Protein 3ZG6 (pdb70)

GO terms:
  GO:0000785 chromatin (C, IDA)
  GO:0003682 chromatin binding (F, IDA)
  GO:0017136 histone deacetylase activity, NAD-dependent (F, IDA)
  GO:1990166 protein localization to site of double-strand break (P, IDA)
  GO:2000738 positive regulation of stem cell differentiation (P, IDA)
  GO:1902459 positive regulation of stem cell population maintenance (P, IDA)
  GO:1903076 regulation of protein localization to plasma membrane (P, IDA)
  GO:0050708 regulation of protein secretion (P, IDA)
  GO:0006338 chromatin remodeling (P, IDA)
  GO:0120186 negative regulation of protein localization to chromatin (P, IDA)
  GO:0140774 NAD-dependent protein depalmitoylase activity (F, IDA)
  GO:0000122 negative regulation of transcription by RNA polymerase II (P, IDA)
  GO:0032436 positive regulation of proteasomal ubiquitin-dependent protein catabolic process (P, IMP)
  GO:0006476 protein deacetylation (P, IMP)
  GO:0097372 histone H3K18 deacetylase activity, NAD-dependent (F, IDA)
  GO:0035861 site of double-strand break (C, IDA)
  GO:0090734 site of DNA damage (C, IDA)
  GO:0005634 nucleus (C, IDA)
  GO:0005654 nucleoplasm (C, IDA)
  GO:0005721 pericentric heterochromatin (C, IDA)

Radius of gyration: 19.22 Å; Cα contacts (8 Å, |Δi|>4): 660; chains: 2; bounding box: 40×59×46 Å

Secondary structure (P-SEA, 3-state):
ccccccccccccccccccbbbbccaaaaaaaaaaaaaaaaaccbbbbbbccccccccccccccccccaaaaaaacbbbbbccccccccccaaaaaaaaaaaaccccbbbbcccccccccccccccccccccccccbbbbcccbbbbbbcccccccccccccccccccccccccccccbbbbccccccccccaaaaaaaaaaaaaccbbbbccccccccccccccccccccbbbbbbbccccccccccccccccccaaaaaaaaaaaacccccccccbbbbcccccccccccccc/ccccccccccc

Sequence (305 aa):
MNYAAGLSPYADKGKCGLPEIFDPPEELERKVWELARLVWQSSSVVFHTGAGISTASGIPDFRGPHGVWTMEERGLAPKFDTTFESARPTQTHMALVQLERVGLLRFLVSQNVDGLHVRSGFPRDKLAELHGNMFVEECAKCKTQYVRDTVVGTMGLKATGRLCTVAKARGLRACRGELRDTILDWEDSLPDRDLALADEASRNADLSITLGTSLQIRPSGNLPLATKRRGGRLVIVNLQPTKHDRHADLRIHGYVDEVMTRLMKHLGLEIPAWDGPRVLERALPPLPRPPTPKKQTARSTGGWW

InterPro domains:
  IPR003000 Sirtuin family [PF02146] (86-221)
  IPR026590 Sirtuin family, catalytic core domain [PS50305] (27-272)
  IPR029035 DHS-like NAD/FAD-binding domain superfamily [SSF52467] (3-277)
  IPR050134 NAD-dependent sirtuin protein deacylases [PTHR11085] (27-276)

Foldseek 3Di:
DVCVLVFDPPDDLPAAQFAFAADDPVVLVVQLLVVLVQLVPWQEEEEEEEPLQQVVQQAAAARYNQHQVNQVVVPHGGDGPDDLLVGAHALLLLLVQQCVQANSHQAYEYCDQSCHNQQQAPAPVRYQNFQFHQQKKAFPQPGDIDGHSDGLPHAQFDFSPDFAAPADPVRPDGPRGGITGRGHGPPDHTDDVSVVSLLVSLLPTLEYEYYHALLPDPDSSVSVCNNVVVPHAYEYEERGHHPPVVRHPYYHRDRPSVSSVVSCVLQVHDRDDGPTGDGHHHDDPHDHGDPDSD/DDDDDDDDDPD

Organism: Homo sapiens (NCBI:txid9606)

Structure (mmCIF, N/CA/C/O backbone):
data_3ZG6
#
_entry.id   3ZG6
#
_cell.length_a   104.891
_cell.length_b   104.891
_cell.length_c   231.492
_cell.angle_alpha   90.00
_cell.angle_beta   90.00
_cell.angle_gamma   120.00
#
_symmetry.space_group_name_H-M   'H 3 2'
#
loop_
_entity.id
_entity.type
_entity.pdbx_description
1 polymer 'NAD-DEPENDENT PROTEIN DEACETYLASE SIRTUIN-6'
2 polymer PEPTIDE
3 non-polymer 'ZINC ION'
4 non-polymer ADENOSINE-5-DIPHOSPHORIBOSE
5 non-polymer GLYCEROL
6 water water
#
loop_
_atom_site.group_PDB
_atom_site.id
_atom_site.type_symbol
_atom_site.label_atom_id
_atom_site.label_alt_id
_atom_site.label_comp_id
_atom_site.label_asym_id
_atom_site.label_entity_id
_atom_site.label_seq_id
_atom_site.pdbx_PDB_ins_code
_atom_site.Cartn_x
_atom_site.Cartn_y
_atom_site.Cartn_z
_atom_site.occupancy
_atom_site.B_iso_or_equiv
_atom_site.auth_seq_id
_atom_site.auth_comp_id
_atom_site.auth_asym_id
_atom_site.auth_atom_id
_atom_site.pdbx_PDB_model_num
ATOM 1 N N . MET A 1 3 ? 39.894 -41.422 31.254 1.00 82.25 1 MET A N 1
ATOM 2 C CA . MET A 1 3 ? 38.635 -42.058 31.781 1.00 82.81 1 MET A CA 1
ATOM 3 C C . MET A 1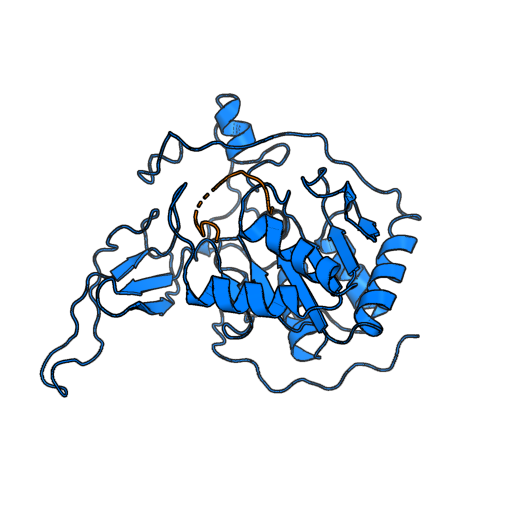 3 ? 37.687 -42.463 30.661 1.00 80.81 1 MET A C 1
ATOM 4 O O . MET A 1 3 ? 36.911 -43.400 30.818 1.00 81.08 1 MET A O 1
ATOM 9 N N . ASN A 1 4 ? 37.755 -41.754 29.542 1.00 78.51 2 ASN A N 1
ATOM 10 C CA . ASN A 1 4 ? 37.004 -42.129 28.347 1.00 75.85 2 ASN A CA 1
ATOM 11 C C . ASN A 1 4 ? 37.487 -43.398 27.594 1.00 74.01 2 ASN A C 1
ATOM 12 O O . ASN A 1 4 ? 36.988 -43.669 26.492 1.00 73.35 2 ASN A O 1
ATOM 17 N N . TYR A 1 5 ? 38.424 -44.172 28.192 1.00 71.18 3 TYR A N 1
ATOM 18 C CA . TYR A 1 5 ? 39.090 -45.299 27.494 1.00 67.98 3 TYR A CA 1
ATOM 19 C C . TYR A 1 5 ? 39.279 -46.615 28.308 1.00 65.30 3 TYR A C 1
ATOM 20 O O . TYR A 1 5 ? 40.429 -46.922 28.678 1.00 64.93 3 TYR A O 1
ATOM 29 N N . ALA A 1 6 ? 38.232 -47.403 28.646 1.00 61.16 4 ALA A N 1
ATOM 30 C CA . ALA A 1 6 ? 36.768 -47.108 28.777 1.00 56.86 4 ALA A CA 1
ATOM 31 C C . ALA A 1 6 ? 35.821 -47.251 27.565 1.00 54.00 4 ALA A C 1
ATOM 32 O O . ALA A 1 6 ? 35.188 -48.298 27.408 1.00 53.49 4 ALA A O 1
ATOM 34 N N . ALA A 1 7 ? 35.687 -46.201 26.752 1.00 49.41 5 ALA A N 1
ATOM 35 C CA . ALA A 1 7 ? 35.066 -46.346 25.444 1.00 45.37 5 ALA A CA 1
ATOM 36 C C . ALA A 1 7 ? 36.084 -46.939 24.451 1.00 42.68 5 ALA A C 1
ATOM 37 O O . ALA A 1 7 ? 35.790 -47.107 23.253 1.00 43.13 5 ALA A O 1
ATOM 39 N N . GLY A 1 8 ? 37.260 -47.312 24.963 1.00 39.20 6 GLY A N 1
ATOM 40 C CA . GLY A 1 8 ? 38.352 -47.814 24.121 1.00 35.33 6 GLY A CA 1
ATOM 41 C C . GLY A 1 8 ? 38.766 -46.794 23.046 1.00 32.84 6 GLY A C 1
ATOM 42 O O . GLY A 1 8 ? 38.931 -47.174 21.862 1.00 32.66 6 GLY A O 1
ATOM 43 N N . LEU A 1 9 ? 38.871 -45.525 23.453 1.00 28.60 7 LEU A N 1
ATOM 44 C CA . LEU A 1 9 ? 39.310 -44.432 22.581 1.00 28.35 7 LEU A CA 1
ATOM 45 C C . LEU A 1 9 ? 40.834 -44.144 22.682 1.00 27.63 7 LEU A C 1
ATOM 46 O O . LEU A 1 9 ? 41.521 -44.579 23.626 1.00 24.69 7 LEU A O 1
ATOM 51 N N . SER A 1 10 ? 41.342 -43.404 21.702 1.00 26.33 8 SER A N 1
ATOM 52 C CA . SER A 1 10 ? 42.767 -43.203 21.650 1.00 26.46 8 SER A CA 1
ATOM 53 C C . SER A 1 10 ? 43.191 -42.379 22.879 1.00 22.63 8 SER A C 1
ATOM 54 O O . SER A 1 10 ? 42.661 -41.329 23.092 1.00 22.69 8 SER A O 1
ATOM 57 N N . PRO A 1 11 ? 44.173 -42.834 23.611 1.00 21.47 9 PRO A N 1
ATOM 58 C CA . PRO A 1 11 ? 44.804 -42.035 24.657 1.00 22.82 9 PRO A CA 1
ATOM 59 C C . PRO A 1 11 ? 45.892 -41.022 24.167 1.00 24.45 9 PRO A C 1
ATOM 60 O O . PRO A 1 11 ? 46.688 -40.489 24.973 1.00 25.70 9 PRO A O 1
ATOM 64 N N . TYR A 1 12 ? 45.997 -40.834 22.860 1.00 24.40 10 TYR A N 1
ATOM 65 C CA . TYR A 1 12 ? 47.152 -40.096 22.317 1.00 25.35 10 TYR A CA 1
ATOM 66 C C . TYR A 1 12 ? 46.707 -38.716 21.764 1.00 26.61 10 TYR A C 1
ATOM 67 O O . TYR A 1 12 ? 47.466 -38.101 21.038 1.00 26.69 10 TYR A O 1
ATOM 76 N N . ALA A 1 13 ? 45.457 -38.313 22.007 1.00 26.71 11 ALA A N 1
ATOM 77 C CA . ALA A 1 13 ? 44.956 -37.083 21.483 1.00 28.96 11 ALA A CA 1
ATOM 78 C C . ALA A 1 13 ? 45.632 -35.858 22.086 1.00 30.41 11 ALA A C 1
ATOM 79 O O . ALA A 1 13 ? 46.051 -35.869 23.230 1.00 29.06 11 ALA A O 1
ATOM 81 N N . ASP A 1 14 ? 45.649 -34.769 21.316 1.00 32.62 12 ASP A N 1
ATOM 82 C CA . ASP A 1 14 ? 46.007 -33.478 21.855 1.00 34.24 12 ASP A CA 1
ATOM 83 C C . ASP A 1 14 ? 44.694 -32.756 22.228 1.00 33.80 12 ASP A C 1
ATOM 84 O O . ASP A 1 14 ? 43.865 -32.488 21.404 1.00 34.11 12 ASP A O 1
ATOM 89 N N . LYS A 1 15 ? 44.534 -32.500 23.513 1.00 33.41 13 LYS A N 1
ATOM 90 C CA . LYS A 1 15 ? 43.291 -32.024 24.102 1.00 32.65 13 LYS A CA 1
ATOM 91 C C . LYS A 1 15 ? 43.167 -30.521 23.963 1.00 31.20 13 LYS A C 1
ATOM 92 O O . LYS A 1 15 ? 42.082 -29.984 24.220 1.00 33.18 13 LYS A O 1
ATOM 98 N N . GLY A 1 16 ? 44.235 -29.845 23.561 1.00 28.32 14 GLY A N 1
ATOM 99 C CA . GLY A 1 16 ? 44.145 -28.406 23.257 1.00 29.70 14 GLY A CA 1
ATOM 100 C C . GLY A 1 16 ? 44.211 -27.585 24.581 1.00 31.04 14 GLY A C 1
ATOM 101 O O . GLY A 1 16 ? 44.687 -28.112 25.589 1.00 29.14 14 GLY A O 1
ATOM 102 N N . LYS A 1 17 ? 43.785 -26.299 24.552 1.00 28.45 15 LYS A N 1
ATOM 103 C CA . LYS A 1 17 ? 43.790 -25.456 25.689 1.00 30.08 15 LYS A CA 1
ATOM 104 C C . LYS A 1 17 ? 42.462 -25.569 26.442 1.00 29.68 15 LYS A C 1
ATOM 105 O O . LYS A 1 17 ? 41.416 -25.246 25.882 1.00 29.76 15 LYS A O 1
ATOM 111 N N . CYS A 1 18 ? 42.542 -26.005 27.699 1.00 28.73 16 CYS A N 1
ATOM 112 C CA . CYS A 1 18 ? 41.373 -26.378 28.548 1.00 29.60 16 CYS A CA 1
ATOM 113 C C . CYS A 1 18 ? 41.315 -25.489 29.761 1.00 27.55 16 CYS A C 1
ATOM 114 O O . CYS A 1 18 ? 42.370 -25.205 30.339 1.00 27.69 16 CYS A O 1
ATOM 117 N N . GLY A 1 19 ? 40.118 -25.011 30.134 1.00 26.52 17 GLY A N 1
ATOM 118 C CA . GLY A 1 19 ? 39.982 -24.328 31.428 1.00 23.38 17 GLY A CA 1
ATOM 119 C C . GLY A 1 19 ? 40.345 -22.859 31.394 1.00 23.72 17 GLY A C 1
ATOM 120 O O . GLY A 1 19 ? 40.469 -22.240 32.391 1.00 23.00 17 GLY A O 1
ATOM 121 N N . LEU A 1 20 ? 40.435 -22.254 30.236 1.00 24.00 18 LEU A N 1
ATOM 122 C CA . LEU A 1 20 ? 40.590 -20.799 30.185 1.00 23.91 18 LEU A CA 1
ATOM 123 C C . LEU A 1 20 ? 39.448 -20.068 30.909 1.00 25.29 18 LEU A C 1
ATOM 124 O O . LEU A 1 20 ? 38.298 -20.547 30.920 1.00 26.50 18 LEU A O 1
ATOM 129 N N . PRO A 1 21 ? 39.726 -18.884 31.474 1.00 26.63 19 PRO A N 1
ATOM 130 C CA . PRO A 1 21 ? 38.663 -18.128 32.089 1.00 28.09 19 PRO A CA 1
ATOM 131 C C . PRO A 1 21 ? 37.544 -17.793 31.132 1.00 29.55 19 PRO A C 1
ATOM 132 O O . PRO A 1 21 ? 37.771 -17.654 29.940 1.00 30.96 19 PRO A O 1
ATOM 136 N N . GLU A 1 22 ? 36.326 -17.804 31.655 1.00 30.99 20 GLU A N 1
ATOM 137 C CA . GLU A 1 22 ? 35.122 -17.295 31.008 1.00 31.79 20 GLU A CA 1
ATOM 138 C C . GLU A 1 22 ? 35.079 -15.780 31.027 1.00 31.58 20 GLU A C 1
ATOM 139 O O . GLU A 1 22 ? 35.559 -15.147 31.963 1.00 31.43 20 GLU A O 1
ATOM 145 N N . ILE A 1 23 ? 34.493 -15.186 30.001 1.00 31.59 21 ILE A N 1
ATOM 146 C CA . ILE A 1 23 ? 34.393 -13.719 29.927 1.00 32.24 21 ILE A CA 1
ATOM 147 C C . ILE A 1 23 ? 32.910 -13.432 29.764 1.00 32.18 21 ILE A C 1
ATOM 148 O O . ILE A 1 23 ? 32.239 -14.147 29.014 1.00 31.72 21 ILE A O 1
ATOM 153 N N . PHE A 1 24 ? 32.386 -12.413 30.446 1.00 32.17 22 PHE A N 1
ATOM 154 C CA . PHE A 1 24 ? 30.960 -12.051 30.318 1.00 32.22 22 PHE A CA 1
ATOM 155 C C . PHE A 1 24 ? 30.826 -10.582 29.920 1.00 32.05 22 PHE A C 1
ATOM 156 O O . PHE A 1 24 ? 31.319 -9.700 30.614 1.00 32.33 22 PHE A O 1
ATOM 164 N N . ASP A 1 25 ? 30.156 -10.319 28.804 1.00 32.12 23 ASP A N 1
ATOM 165 C CA . ASP A 1 25 ? 29.867 -8.955 28.431 1.00 32.72 23 ASP A CA 1
ATOM 166 C C . ASP A 1 25 ? 28.893 -8.368 29.469 1.00 33.13 23 ASP A C 1
ATOM 167 O O . ASP A 1 25 ? 28.027 -9.097 29.972 1.00 33.82 23 ASP A O 1
ATOM 172 N N . PRO A 1 26 ? 29.053 -7.082 29.820 1.00 32.04 24 PRO A N 1
ATOM 173 C CA . PRO A 1 26 ? 28.058 -6.397 30.687 1.00 32.83 24 PRO A CA 1
ATOM 174 C C . PRO A 1 26 ? 26.728 -6.289 29.944 1.00 33.87 24 PRO A C 1
ATOM 175 O O . PRO A 1 26 ? 26.757 -6.232 28.730 1.00 33.49 24 PRO A O 1
ATOM 179 N N . PRO A 1 27 ? 25.567 -6.246 30.651 1.00 35.16 25 PRO A N 1
ATOM 180 C CA . PRO A 1 27 ? 24.229 -6.268 30.015 1.00 35.24 25 PRO A CA 1
ATOM 181 C C . PRO A 1 27 ? 24.012 -5.282 28.855 1.00 35.70 25 PRO A C 1
ATOM 182 O O . PRO A 1 27 ? 23.467 -5.665 27.820 1.00 35.73 25 PRO A O 1
ATOM 186 N N . GLU A 1 28 ? 24.437 -4.033 29.010 1.00 35.68 26 GLU A N 1
ATOM 187 C CA . GLU A 1 28 ? 24.238 -3.027 27.947 1.00 36.60 26 GLU A CA 1
ATOM 188 C C . GLU A 1 28 ? 24.966 -3.375 26.635 1.00 35.46 26 GLU A C 1
ATOM 189 O O . GLU A 1 28 ? 24.440 -3.216 25.543 1.00 34.66 26 GLU A O 1
ATOM 195 N N . GLU A 1 29 ? 26.205 -3.826 26.768 1.00 35.53 27 GLU A N 1
ATOM 196 C CA . GLU A 1 29 ? 26.974 -4.250 25.667 1.00 35.52 27 GLU A CA 1
ATOM 197 C C . GLU A 1 29 ? 26.524 -5.696 25.693 1.00 35.36 27 GLU A C 1
ATOM 198 O O . GLU A 1 29 ? 26.643 -6.374 26.693 1.00 37.63 27 GLU A O 1
ATOM 204 N N . LEU A 1 30 ? 25.961 -6.189 24.644 1.00 33.05 28 LEU A N 1
ATOM 205 C CA . LEU A 1 30 ? 25.403 -7.549 24.731 1.00 33.46 28 LEU A CA 1
ATOM 206 C C . LEU A 1 30 ? 24.067 -7.247 24.170 1.00 33.17 28 LEU A C 1
ATOM 207 O O . LEU A 1 30 ? 23.834 -7.607 23.034 1.00 33.92 28 LEU A O 1
ATOM 212 N N . GLU A 1 31 ? 23.242 -6.508 24.921 1.00 32.27 29 GLU A N 1
ATOM 213 C CA . GLU A 1 31 ? 22.089 -5.828 24.328 1.00 31.88 29 GLU A CA 1
ATOM 214 C C . GLU A 1 31 ? 22.499 -5.191 22.987 1.00 29.69 29 GLU A C 1
ATOM 215 O O . GLU A 1 31 ? 21.944 -5.559 21.953 1.00 27.50 29 GLU A O 1
ATOM 221 N N . ARG A 1 32 ? 23.476 -4.272 23.005 1.00 27.77 30 ARG A N 1
ATOM 222 C CA . ARG A 1 32 ? 24.004 -3.730 21.745 1.00 27.54 30 ARG A CA 1
ATOM 223 C C . ARG A 1 32 ? 24.443 -4.837 20.735 1.00 27.02 30 ARG A C 1
ATOM 224 O O . ARG A 1 32 ? 24.111 -4.786 19.539 1.00 25.35 30 ARG A O 1
ATOM 232 N N . LYS A 1 33 ? 25.166 -5.842 21.223 1.00 26.17 31 LYS A N 1
ATOM 233 C CA . LYS A 1 33 ? 25.685 -6.863 20.325 1.00 27.25 31 LYS A CA 1
ATOM 234 C C . LYS A 1 33 ? 24.575 -7.730 19.725 1.00 27.85 31 LYS A C 1
ATOM 235 O O . LYS A 1 33 ? 24.604 -8.031 18.538 1.00 28.42 31 LYS A O 1
ATOM 241 N N . VAL A 1 34 ? 23.576 -8.111 20.527 1.00 28.73 32 VAL A N 1
ATOM 242 C CA . VAL A 1 34 ? 22.542 -9.036 20.041 1.00 29.42 32 VAL A CA 1
ATOM 243 C C . VAL A 1 34 ? 21.614 -8.327 19.033 1.00 29.42 32 VAL A C 1
ATOM 244 O O . VAL A 1 34 ? 21.096 -8.940 18.090 1.00 28.66 32 VAL A O 1
ATOM 248 N N . TRP A 1 35 ? 21.481 -7.026 19.214 1.00 29.10 33 TRP A N 1
ATOM 249 C CA . TRP A 1 35 ? 20.731 -6.191 18.294 1.00 30.82 33 TRP A CA 1
ATOM 250 C C . TRP A 1 35 ? 21.462 -6.135 16.949 1.00 30.26 33 TRP A C 1
ATOM 251 O O . TRP A 1 35 ? 20.845 -6.304 15.894 1.00 29.87 33 TRP A O 1
ATOM 262 N N . GLU A 1 36 ? 22.774 -5.914 17.009 1.00 29.57 34 GLU A N 1
ATOM 263 C CA . GLU A 1 36 ? 23.642 -5.954 15.839 1.00 30.15 34 GLU A CA 1
ATOM 264 C C . GLU A 1 36 ? 23.606 -7.331 15.152 1.00 28.82 34 GLU A C 1
ATOM 265 O O . GLU A 1 36 ? 23.509 -7.404 13.924 1.00 28.57 34 GLU A O 1
ATOM 271 N N . LEU A 1 37 ? 23.628 -8.409 15.933 1.00 26.82 35 LEU A N 1
ATOM 272 C CA . LEU A 1 37 ? 23.456 -9.731 15.379 1.00 26.74 35 LEU A CA 1
ATOM 273 C C . LEU A 1 37 ? 22.183 -9.852 14.538 1.00 27.39 35 LEU A C 1
ATOM 274 O O . LEU A 1 37 ? 22.220 -10.408 13.425 1.00 27.16 35 LEU A O 1
ATOM 279 N N . ALA A 1 38 ? 21.066 -9.336 15.062 1.00 26.41 36 ALA A N 1
ATOM 280 C CA . ALA A 1 38 ? 19.764 -9.417 14.389 1.00 26.30 36 ALA A CA 1
ATOM 281 C C . ALA A 1 38 ? 19.795 -8.695 13.047 1.00 26.20 36 ALA A C 1
ATOM 282 O O . ALA A 1 38 ? 19.303 -9.246 12.046 1.00 25.05 3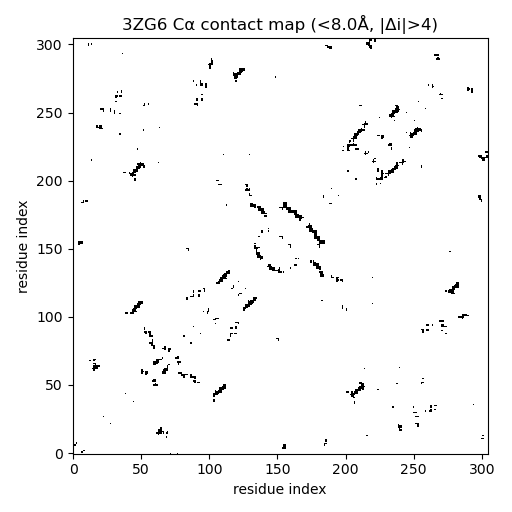6 ALA A O 1
ATOM 284 N N . ARG A 1 39 ? 20.353 -7.473 13.045 1.00 25.33 37 ARG A N 1
ATOM 285 C CA . ARG A 1 39 ? 20.610 -6.738 11.815 1.00 26.27 37 ARG A CA 1
ATOM 286 C C . ARG A 1 39 ? 21.419 -7.568 10.792 1.00 26.28 37 ARG A C 1
ATOM 287 O O . ARG A 1 39 ? 21.048 -7.677 9.621 1.00 26.74 37 ARG A O 1
ATOM 295 N N . LEU A 1 40 ? 22.506 -8.173 11.238 1.00 26.11 38 LEU A N 1
ATOM 296 C CA . LEU A 1 40 ? 23.275 -9.041 10.383 1.00 26.59 38 LEU A CA 1
ATOM 297 C C . LEU A 1 40 ? 22.481 -10.213 9.860 1.00 27.21 38 LEU A C 1
ATOM 298 O O . LEU A 1 40 ? 22.564 -10.515 8.680 1.00 28.17 38 LEU A O 1
ATOM 303 N N . VAL A 1 41 ? 21.734 -10.890 10.726 1.00 27.74 39 VAL A N 1
ATOM 304 C CA . VAL A 1 41 ? 20.970 -12.021 10.306 1.00 29.04 39 VAL A CA 1
ATOM 305 C C . VAL A 1 41 ? 19.862 -11.597 9.313 1.00 30.95 39 VAL A C 1
ATOM 306 O O . VAL A 1 41 ? 19.584 -12.304 8.359 1.00 31.40 39 VAL A O 1
ATOM 310 N N . TRP A 1 42 ? 19.264 -10.426 9.502 1.00 32.59 40 TRP A N 1
ATOM 311 C CA . TRP A 1 42 ? 18.160 -10.003 8.610 1.00 34.39 40 TRP A CA 1
ATOM 312 C C . TRP A 1 42 ? 18.706 -9.550 7.250 1.00 34.23 40 TRP A C 1
ATOM 313 O O . TRP A 1 42 ? 18.147 -9.865 6.226 1.00 34.35 40 TRP A O 1
ATOM 324 N N . GLN A 1 43 ? 19.841 -8.869 7.257 1.00 34.83 41 GLN A N 1
ATOM 325 C CA . GLN A 1 43 ? 20.410 -8.321 6.032 1.00 35.70 41 GLN A CA 1
ATOM 326 C C . GLN A 1 43 ? 21.257 -9.311 5.215 1.00 35.25 41 GLN A C 1
ATOM 327 O O . GLN A 1 43 ? 21.543 -9.035 4.065 1.00 35.66 41 GLN A O 1
ATOM 333 N N . SER A 1 44 ? 21.633 -10.457 5.786 1.00 34.51 42 SER A N 1
ATOM 334 C CA . SER A 1 44 ? 22.423 -11.473 5.053 1.00 34.60 42 SER A CA 1
ATOM 335 C C . SER A 1 44 ? 21.522 -12.450 4.312 1.00 35.06 42 SER A C 1
ATOM 336 O O . SER A 1 44 ? 20.475 -12.866 4.849 1.00 35.47 42 SER A O 1
ATOM 339 N N . SER A 1 45 ? 21.911 -12.852 3.104 1.00 35.15 43 SER A N 1
ATOM 340 C CA . SER A 1 45 ? 21.040 -13.822 2.420 1.00 35.85 43 SER A CA 1
ATOM 341 C C . SER A 1 45 ? 21.416 -15.277 2.688 1.00 35.06 43 SER A C 1
ATOM 342 O O . SER A 1 45 ? 20.598 -16.169 2.486 1.00 36.46 43 SER A O 1
ATOM 345 N N . SER A 1 46 ? 22.627 -15.527 3.182 1.00 34.03 44 SER A N 1
ATOM 346 C CA . SER A 1 46 ? 23.019 -16.897 3.455 1.00 32.37 44 SER A CA 1
ATOM 347 C C . SER A 1 46 ? 23.782 -17.015 4.788 1.00 32.13 44 SER A C 1
ATOM 348 O O . SER A 1 46 ? 24.928 -16.536 4.939 1.00 33.44 44 SER A O 1
ATOM 351 N N . VAL A 1 47 ? 23.090 -17.572 5.774 1.00 30.17 45 VAL A N 1
ATOM 352 C CA . VAL A 1 47 ? 23.554 -17.607 7.123 1.00 28.63 45 VAL A CA 1
ATOM 353 C C . VAL A 1 47 ? 23.815 -19.052 7.480 1.00 29.82 45 VAL A C 1
ATOM 354 O O . VAL A 1 47 ? 22.891 -19.893 7.413 1.00 30.27 45 VAL A O 1
ATOM 358 N N . VAL A 1 48 ? 25.048 -19.336 7.887 1.00 27.97 46 VAL A N 1
ATOM 359 C CA . VAL A 1 48 ? 25.414 -20.663 8.341 1.00 27.76 46 VAL A CA 1
ATOM 360 C C . VAL A 1 48 ? 25.815 -20.626 9.838 1.00 28.76 46 VAL A C 1
ATOM 361 O O . VAL A 1 48 ? 26.550 -19.734 10.291 1.00 27.99 46 VAL A O 1
ATOM 365 N N . PHE A 1 49 ? 25.294 -21.574 10.601 1.00 28.88 47 PHE A N 1
ATOM 366 C CA . PHE A 1 49 ? 25.603 -21.655 12.012 1.00 28.50 47 PHE A CA 1
ATOM 367 C C . PHE A 1 49 ? 26.520 -22.840 12.211 1.00 28.70 47 PHE A C 1
ATOM 368 O O . PHE A 1 49 ? 26.359 -23.881 11.555 1.00 29.11 47 PHE A O 1
ATOM 376 N N . HIS A 1 50 ? 27.423 -22.709 13.166 1.00 29.38 48 HIS A N 1
ATOM 377 C CA . HIS A 1 50 ? 28.378 -23.747 13.553 1.00 30.61 48 HIS A CA 1
ATOM 378 C C . HIS A 1 50 ? 28.291 -23.933 15.069 1.00 31.47 48 HIS A C 1
ATOM 379 O O . HIS A 1 50 ? 28.540 -22.984 15.846 1.00 30.41 48 HIS A O 1
ATOM 386 N N . THR A 1 51 ? 27.880 -25.114 15.516 1.00 30.74 49 THR A N 1
ATOM 387 C CA . THR A 1 51 ? 27.692 -25.293 16.952 1.00 30.40 49 THR A CA 1
ATOM 388 C C . THR A 1 51 ? 28.624 -26.328 17.538 1.00 32.15 49 THR A C 1
ATOM 389 O O . THR A 1 51 ? 28.986 -27.307 16.872 1.00 30.65 49 THR A O 1
ATOM 393 N N . GLY A 1 52 ? 28.977 -26.114 18.809 1.00 32.43 50 GLY A N 1
ATOM 394 C CA . GLY A 1 52 ? 29.810 -27.041 19.524 1.00 31.24 50 GLY A CA 1
ATOM 395 C C . GLY A 1 52 ? 29.195 -27.260 20.889 1.00 30.61 50 GLY A C 1
ATOM 396 O O . GLY A 1 52 ? 28.019 -26.948 21.145 1.00 32.03 50 GLY A O 1
ATOM 397 N N . ALA A 1 53 ? 29.990 -27.814 21.788 1.00 30.19 51 ALA A N 1
ATOM 398 C CA . ALA A 1 53 ? 29.453 -28.510 22.979 1.00 27.67 51 ALA A CA 1
ATOM 399 C C . ALA A 1 53 ? 28.844 -27.487 23.888 1.00 28.07 51 ALA A C 1
ATOM 400 O O . ALA A 1 53 ? 28.063 -27.782 24.737 1.00 27.55 51 ALA A O 1
ATOM 402 N N . GLY A 1 54 ? 29.193 -26.224 23.685 1.00 29.33 52 GLY A N 1
ATOM 403 C CA . GLY A 1 54 ? 28.672 -25.194 24.558 1.00 26.85 52 GLY A CA 1
ATOM 404 C C . GLY A 1 54 ? 27.171 -24.981 24.386 1.00 27.41 52 GLY A C 1
ATOM 405 O O . GLY A 1 54 ? 26.516 -24.441 25.294 1.00 26.35 52 GLY A O 1
ATOM 406 N N . ILE A 1 55 ? 26.592 -25.365 23.270 1.00 26.55 53 ILE A N 1
ATOM 407 C CA . ILE A 1 55 ? 25.112 -25.219 23.190 1.00 27.86 53 ILE A CA 1
ATOM 408 C C . ILE A 1 55 ? 24.313 -26.349 23.851 1.00 29.19 53 ILE A C 1
ATOM 409 O O . ILE A 1 55 ? 23.049 -26.308 23.855 1.00 31.49 53 ILE A O 1
ATOM 414 N N . SER A 1 56 ? 24.988 -27.355 24.413 1.00 28.93 54 SER A N 1
ATOM 415 C CA . SER A 1 56 ? 24.258 -28.397 25.144 1.00 28.27 54 SER A CA 1
ATOM 416 C C . SER A 1 56 ? 24.510 -28.400 26.629 1.00 28.13 54 SER A C 1
ATOM 417 O O . SER A 1 56 ? 23.913 -29.211 27.368 1.00 28.59 54 SER A O 1
ATOM 420 N N . THR A 1 57 ? 25.330 -27.471 27.114 1.00 27.70 55 THR A N 1
ATOM 421 C CA . THR A 1 57 ? 25.564 -27.387 28.556 1.00 27.11 55 THR A CA 1
ATOM 422 C C . THR A 1 57 ? 24.298 -27.110 29.366 1.00 26.88 55 THR A C 1
ATOM 423 O O . THR A 1 57 ? 24.145 -27.677 30.498 1.00 25.74 55 THR A O 1
ATOM 427 N N . ALA A 1 58 ? 23.384 -26.272 28.844 1.00 26.21 56 ALA A N 1
ATOM 428 C CA . ALA A 1 58 ? 22.137 -25.994 29.653 1.00 25.85 56 ALA A CA 1
ATOM 429 C C . ALA A 1 58 ? 21.298 -27.253 29.732 1.00 26.34 56 ALA A C 1
ATOM 430 O O . ALA A 1 58 ? 20.435 -27.355 30.549 1.00 27.30 56 ALA A O 1
ATOM 432 N N . SER A 1 59 ? 21.557 -28.247 28.882 1.00 28.65 57 SER A N 1
ATOM 433 C CA . SER A 1 59 ? 20.804 -29.523 29.002 1.00 29.23 57 SER A CA 1
ATOM 434 C C . SER A 1 59 ? 21.396 -30.526 30.015 1.00 29.33 57 SER A C 1
ATOM 435 O O . SER A 1 59 ? 20.835 -31.598 30.219 1.00 30.52 57 SER A O 1
ATOM 438 N N . GLY A 1 60 ? 22.497 -30.172 30.677 1.00 29.50 58 GLY A N 1
ATOM 439 C CA . GLY A 1 60 ? 23.163 -31.124 31.584 1.00 29.24 58 GLY A CA 1
ATOM 440 C C . GLY A 1 60 ? 24.306 -31.920 30.937 1.00 28.86 58 GLY A C 1
ATOM 441 O O . GLY A 1 60 ? 24.896 -32.774 31.583 1.00 30.35 58 GLY A O 1
ATOM 442 N N . ILE A 1 61 ? 24.639 -31.676 29.672 1.00 27.33 59 ILE A N 1
ATOM 443 C CA . ILE A 1 61 ? 25.802 -32.386 29.067 1.00 26.49 59 ILE A CA 1
ATOM 444 C C . ILE A 1 61 ? 27.036 -31.510 29.228 1.00 27.89 59 ILE A C 1
ATOM 445 O O . ILE A 1 61 ? 27.016 -30.319 28.869 1.00 29.49 59 ILE A O 1
ATOM 450 N N . PRO A 1 62 ? 28.108 -32.042 29.804 1.00 28.93 60 PRO A N 1
ATOM 451 C CA . PRO A 1 62 ? 29.239 -31.081 29.955 1.00 29.39 60 PRO A CA 1
ATOM 452 C C . PRO A 1 62 ? 29.942 -30.727 28.620 1.00 28.96 60 PRO A C 1
ATOM 453 O O . PRO A 1 62 ? 29.849 -31.453 27.660 1.00 29.17 60 PRO A O 1
ATOM 457 N N . ASP A 1 63 ? 30.643 -29.605 28.548 1.00 27.57 61 ASP A N 1
ATOM 458 C CA . ASP A 1 63 ? 31.478 -29.394 27.387 1.00 28.83 61 ASP A CA 1
ATOM 459 C C . ASP A 1 63 ? 32.850 -30.072 27.576 1.00 27.73 61 ASP A C 1
ATOM 460 O O . ASP A 1 63 ? 33.039 -30.858 28.503 1.00 28.98 61 ASP A O 1
ATOM 465 N N . PHE A 1 64 ? 33.777 -29.811 26.671 1.00 27.57 62 PHE A N 1
ATOM 466 C CA . PHE A 1 64 ? 35.087 -30.485 26.675 1.00 26.83 62 PHE A CA 1
ATOM 467 C C . PHE A 1 64 ? 36.174 -29.629 27.360 1.00 27.89 62 PHE A C 1
ATOM 468 O O . PHE A 1 64 ? 36.989 -30.149 28.144 1.00 31.21 62 PHE A O 1
ATOM 476 N N . ARG A 1 65 ? 36.183 -28.331 27.127 1.00 28.10 63 ARG A N 1
ATOM 477 C CA . ARG A 1 65 ? 37.357 -27.493 27.504 1.00 26.83 63 ARG A CA 1
ATOM 478 C C . ARG A 1 65 ? 36.928 -26.302 28.363 1.00 25.41 63 ARG A C 1
ATOM 479 O O . ARG A 1 65 ? 37.752 -25.507 28.787 1.00 27.16 63 ARG A O 1
ATOM 487 N N . GLY A 1 66 ? 35.643 -26.237 28.704 1.00 24.43 64 GLY A N 1
ATOM 488 C CA . GLY A 1 66 ? 35.154 -25.269 29.662 1.00 22.26 64 GLY A CA 1
ATOM 489 C C . GLY A 1 66 ? 35.727 -25.474 31.058 1.00 23.11 64 GLY A C 1
ATOM 490 O O . GLY A 1 66 ? 36.475 -26.398 31.257 1.00 22.74 64 GLY A O 1
ATOM 491 N N . PRO A 1 67 ? 35.347 -24.619 32.025 1.00 22.89 65 PRO A N 1
ATOM 492 C CA . PRO A 1 67 ? 35.874 -24.687 33.414 1.00 24.77 65 PRO A CA 1
ATOM 493 C C . PRO A 1 67 ? 35.671 -26.052 34.077 1.00 25.34 65 PRO A C 1
ATOM 494 O O . PRO A 1 67 ? 36.490 -26.449 34.895 1.00 25.56 65 PRO A O 1
ATOM 498 N N . HIS A 1 68 ? 34.691 -26.799 33.604 1.00 26.59 66 HIS A N 1
ATOM 499 C CA . HIS A 1 68 ? 34.354 -28.128 34.123 1.00 27.53 66 HIS A CA 1
ATOM 500 C C . HIS A 1 68 ? 34.220 -29.093 32.985 1.00 27.42 66 HIS A C 1
ATOM 501 O O . HIS A 1 68 ? 33.474 -30.070 33.087 1.00 27.39 66 HIS A O 1
ATOM 508 N N . GLY A 1 69 ? 34.918 -28.816 31.887 1.00 27.07 67 GLY A N 1
ATOM 509 C CA . GLY A 1 69 ? 34.874 -29.664 30.703 1.00 24.55 67 GLY A CA 1
ATOM 510 C C . GLY A 1 69 ? 35.481 -31.019 30.939 1.00 25.13 67 GLY A C 1
ATOM 511 O O . GLY A 1 69 ? 36.268 -31.250 31.872 1.00 24.54 67 GLY A O 1
ATOM 512 N N . VAL A 1 70 ? 35.065 -31.953 30.113 1.00 25.24 68 VAL A N 1
ATOM 513 C CA . VAL A 1 70 ? 35.476 -33.338 30.301 1.00 26.77 68 VAL A CA 1
ATOM 514 C C . VAL A 1 70 ? 37.005 -33.423 30.149 1.00 24.86 68 VAL A C 1
ATOM 515 O O . VAL A 1 70 ? 37.633 -34.113 30.929 1.00 23.56 68 VAL A O 1
ATOM 519 N N . TRP A 1 71 ? 37.584 -32.706 29.174 1.00 23.15 69 TRP A N 1
ATOM 520 C CA . TRP A 1 71 ? 39.075 -32.720 29.042 1.00 23.97 69 TRP A CA 1
ATOM 521 C C . TRP A 1 71 ? 39.744 -31.875 30.122 1.00 22.89 69 TRP A C 1
ATOM 522 O O . TRP A 1 71 ? 40.756 -32.239 30.621 1.00 24.24 69 TRP A O 1
ATOM 533 N N . THR A 1 72 ? 39.187 -30.712 30.438 1.00 24.31 70 THR A N 1
ATOM 534 C CA . THR A 1 72 ? 39.687 -29.934 31.532 1.00 23.02 70 THR A CA 1
ATOM 535 C C . THR A 1 72 ? 39.799 -30.779 32.799 1.00 22.52 70 THR A C 1
ATOM 536 O O . THR A 1 72 ? 40.872 -30.757 33.446 1.00 20.40 70 THR A O 1
ATOM 540 N N . MET A 1 73 ? 38.770 -31.572 33.129 1.00 21.95 71 MET A N 1
ATOM 541 C CA . MET A 1 73 ? 38.818 -32.300 34.448 1.00 22.82 71 MET A CA 1
ATOM 542 C C . MET A 1 73 ? 39.868 -33.407 34.363 1.00 22.76 71 MET A C 1
ATOM 543 O O . MET A 1 73 ? 40.607 -33.647 35.312 1.00 20.13 71 MET A O 1
ATOM 548 N N . GLU A 1 74 ? 39.880 -34.123 33.234 1.00 23.75 72 GLU A N 1
ATOM 549 C CA . GLU A 1 74 ? 40.799 -35.236 33.024 1.00 26.24 72 GLU A CA 1
ATOM 550 C C . GLU A 1 74 ? 42.251 -34.842 33.105 1.00 26.31 72 GLU A C 1
ATOM 551 O O . GLU A 1 74 ? 43.032 -35.470 33.741 1.00 26.07 72 GLU A O 1
ATOM 557 N N . GLU A 1 75 ? 42.580 -33.760 32.451 1.00 28.43 73 GLU A N 1
ATOM 558 C CA . GLU A 1 75 ? 43.892 -33.186 32.447 1.00 31.17 73 GLU A CA 1
ATOM 559 C C . GLU A 1 75 ? 44.398 -32.929 33.862 1.00 31.09 73 GLU A C 1
ATOM 560 O O . GLU A 1 75 ? 45.582 -33.120 34.173 1.00 31.33 73 GLU A O 1
ATOM 566 N N . ARG A 1 76 ? 43.489 -32.563 34.757 1.00 30.45 74 ARG A N 1
ATOM 567 C CA . ARG A 1 76 ? 43.886 -32.325 36.148 1.00 30.30 74 ARG A CA 1
ATOM 568 C C . ARG A 1 76 ? 43.618 -33.458 37.102 1.00 29.73 74 ARG A C 1
ATOM 569 O O . ARG A 1 76 ? 43.605 -33.269 38.324 1.00 29.81 74 ARG A O 1
ATOM 577 N N . GLY A 1 77 ? 43.415 -34.656 36.554 1.00 29.14 75 GLY A N 1
ATOM 578 C CA . GLY A 1 77 ? 43.242 -35.828 37.401 1.00 27.92 75 GLY A CA 1
ATOM 579 C C . GLY A 1 77 ? 41.862 -35.990 38.043 1.00 28.71 75 GLY A C 1
ATOM 580 O O . GLY A 1 77 ? 41.744 -36.626 39.066 1.00 28.46 75 GLY A O 1
ATOM 581 N N . LEU A 1 78 ? 40.808 -35.449 37.443 1.00 28.83 76 LEU A N 1
ATOM 582 C CA . LEU A 1 78 ? 39.464 -35.541 38.011 1.00 28.96 76 LEU A CA 1
ATOM 583 C C . LEU A 1 78 ? 38.554 -36.108 36.965 1.00 31.61 76 LEU A C 1
ATOM 584 O O . LEU A 1 78 ? 38.844 -36.011 35.763 1.00 31.14 76 LEU A O 1
ATOM 589 N N . ALA A 1 79 ? 37.414 -36.657 37.362 1.00 34.95 77 ALA A N 1
ATOM 590 C CA . ALA A 1 79 ? 36.431 -37.116 36.363 1.00 37.57 77 ALA A CA 1
ATOM 591 C C . ALA A 1 79 ? 35.428 -36.045 36.178 1.00 39.63 77 ALA A C 1
ATOM 592 O O . ALA A 1 79 ? 35.225 -35.265 37.074 1.00 39.41 77 ALA A O 1
ATOM 594 N N . PRO A 1 80 ? 34.741 -35.997 35.028 1.00 42.36 78 PRO A N 1
ATOM 595 C CA . PRO A 1 80 ? 33.701 -34.959 34.967 1.00 43.99 78 PRO A CA 1
ATOM 596 C C . PRO A 1 80 ? 32.335 -35.484 35.419 1.00 45.91 78 PRO A C 1
ATOM 597 O O . PRO A 1 80 ? 32.198 -36.654 35.788 1.00 45.75 78 PRO A O 1
ATOM 601 N N . LYS A 1 81 ? 31.339 -34.620 35.400 1.00 48.30 79 LYS A N 1
ATOM 602 C CA . LYS A 1 81 ? 30.056 -34.995 35.937 1.00 51.59 79 LYS A CA 1
ATOM 603 C C . LYS A 1 81 ? 28.914 -34.770 34.968 1.00 52.54 79 LYS A C 1
ATOM 604 O O . LYS A 1 81 ? 28.772 -33.695 34.372 1.00 53.24 79 LYS A O 1
ATOM 610 N N . PHE A 1 82 ? 28.097 -35.806 34.844 1.00 53.49 80 PHE A N 1
ATOM 611 C CA . PHE A 1 82 ? 26.991 -35.837 33.928 1.00 54.06 80 PHE A CA 1
ATOM 612 C C . PHE A 1 82 ? 25.669 -35.739 34.643 1.00 54.08 80 PHE A C 1
ATOM 613 O O . PHE A 1 82 ? 25.236 -36.683 35.326 1.00 53.80 80 PHE A O 1
ATOM 621 N N . ASP A 1 83 ? 25.013 -34.598 34.473 1.00 53.65 81 ASP A N 1
ATOM 622 C CA . ASP A 1 83 ? 23.706 -34.409 35.101 1.00 53.39 81 ASP A CA 1
ATOM 623 C C . ASP A 1 83 ? 22.612 -35.254 34.402 1.00 51.86 81 ASP A C 1
ATOM 624 O O . ASP A 1 83 ? 21.628 -35.683 35.056 1.00 52.52 81 ASP A O 1
ATOM 629 N N . THR A 1 84 ? 22.831 -35.543 33.114 1.00 48.51 82 THR A N 1
ATOM 630 C CA . THR A 1 84 ? 21.864 -36.238 32.280 1.00 46.02 82 THR A CA 1
ATOM 631 C C . THR A 1 84 ? 22.522 -37.375 31.483 1.00 44.49 82 THR A C 1
ATOM 632 O O . THR A 1 84 ? 23.733 -37.416 31.366 1.00 45.50 82 THR A O 1
ATOM 636 N N . THR A 1 85 ? 21.722 -38.299 30.951 1.00 42.29 83 THR A N 1
ATOM 637 C CA . THR A 1 85 ? 22.200 -39.278 29.981 1.00 39.55 83 THR A CA 1
ATOM 638 C C . THR A 1 85 ? 21.961 -38.716 28.571 1.00 38.26 83 THR A C 1
ATOM 639 O O . THR A 1 85 ? 21.215 -37.736 28.407 1.00 37.69 83 THR A O 1
ATOM 643 N N . PHE A 1 86 ? 22.591 -39.277 27.536 1.00 35.43 84 PHE A N 1
ATOM 644 C CA . PHE A 1 86 ? 22.223 -38.797 26.219 1.00 33.87 84 PHE A CA 1
ATOM 645 C C . PHE A 1 86 ? 20.748 -39.033 25.878 1.00 32.71 84 PHE A C 1
ATOM 646 O O . PHE A 1 86 ? 20.170 -38.242 25.162 1.00 31.30 84 PHE A O 1
ATOM 654 N N . GLU A 1 87 ? 20.153 -40.130 26.352 1.00 31.79 85 GLU A N 1
ATOM 655 C CA . GLU A 1 87 ? 18.744 -40.411 26.078 1.00 32.51 85 GLU A CA 1
ATOM 656 C C . GLU A 1 87 ? 17.766 -39.414 26.686 1.00 32.29 85 GLU A C 1
ATOM 657 O O . GLU A 1 87 ? 16.692 -39.162 26.111 1.00 32.40 85 GLU A O 1
ATOM 663 N N . SER A 1 88 ? 18.112 -38.883 27.847 1.00 31.44 86 SER A N 1
ATOM 664 C CA . SER A 1 88 ? 17.152 -38.085 28.591 1.00 32.34 86 SER A CA 1
ATOM 665 C C . SER A 1 88 ? 17.445 -36.594 28.399 1.00 31.58 86 SER A C 1
ATOM 666 O O . SER A 1 88 ? 16.678 -35.767 28.867 1.00 31.91 86 SER A O 1
ATOM 669 N N . ALA A 1 89 ? 18.522 -36.251 27.692 1.00 29.63 87 ALA A N 1
ATOM 670 C CA . ALA A 1 89 ? 18.861 -34.856 27.467 1.00 29.20 87 ALA A CA 1
ATOM 671 C C . ALA A 1 89 ? 17.767 -34.131 26.678 1.00 29.52 87 ALA A C 1
ATOM 672 O O . ALA A 1 89 ? 17.215 -34.693 25.751 1.00 28.85 87 ALA A O 1
ATOM 674 N N . ARG A 1 90 ? 17.488 -32.871 27.004 1.00 29.15 88 ARG A N 1
ATOM 675 C CA . ARG A 1 90 ? 16.464 -32.160 26.261 1.00 29.11 88 ARG A CA 1
ATOM 676 C C . ARG A 1 90 ? 17.052 -31.062 25.414 1.00 29.06 88 ARG A C 1
ATOM 677 O O . ARG A 1 90 ? 17.966 -30.377 25.843 1.00 30.15 88 ARG A O 1
ATOM 682 N N . PRO A 1 91 ? 16.517 -30.870 24.201 1.00 29.20 89 PRO A N 1
ATOM 683 C CA . PRO A 1 91 ? 17.035 -29.754 23.410 1.00 29.35 89 PRO A CA 1
ATOM 684 C C . PRO A 1 91 ? 16.922 -28.408 24.155 1.00 28.90 89 PRO A C 1
ATOM 685 O O . PRO A 1 91 ? 15.930 -28.117 24.814 1.00 26.72 89 PRO A O 1
ATOM 689 N N . THR A 1 92 ? 17.946 -27.586 24.056 1.00 28.34 90 THR A N 1
ATOM 690 C CA . THR A 1 92 ? 17.894 -26.317 24.770 1.00 29.05 90 THR A CA 1
ATOM 691 C C . THR A 1 92 ? 17.127 -25.288 23.935 1.00 28.33 90 THR A C 1
ATOM 692 O O . THR A 1 92 ? 16.761 -25.527 22.781 1.00 27.58 90 THR A O 1
ATOM 696 N N . GLN A 1 93 ? 16.933 -24.127 24.508 1.00 27.75 91 GLN A N 1
ATOM 697 C CA . GLN A 1 93 ? 16.288 -23.037 23.787 1.00 28.41 91 GLN A CA 1
ATOM 698 C C . GLN A 1 93 ? 17.090 -22.672 22.534 1.00 28.36 91 GLN A C 1
ATOM 699 O O . GLN A 1 93 ? 16.487 -22.327 21.499 1.00 28.35 91 GLN A O 1
ATOM 705 N N . THR A 1 94 ? 18.422 -22.726 22.613 1.00 28.37 92 THR A N 1
ATOM 706 C CA . THR A 1 94 ? 19.210 -22.594 21.358 1.00 28.40 92 THR A CA 1
ATOM 707 C C . THR A 1 94 ? 18.997 -23.655 20.329 1.00 28.25 92 THR A C 1
ATOM 708 O O . THR A 1 94 ? 18.825 -23.305 19.146 1.00 29.06 92 THR A O 1
ATOM 712 N N . HIS A 1 95 ? 18.917 -24.926 20.741 1.00 28.05 93 HIS A N 1
ATOM 713 C CA . HIS A 1 95 ? 18.505 -25.979 19.771 1.00 28.80 93 HIS A CA 1
ATOM 714 C C . HIS A 1 95 ? 17.185 -25.626 19.083 1.00 28.57 93 HIS A C 1
ATOM 715 O O . HIS A 1 95 ? 17.109 -25.688 17.857 1.00 29.32 93 HIS A O 1
ATOM 722 N N . MET A 1 96 ? 16.159 -25.303 19.873 1.00 28.06 94 MET A N 1
ATOM 723 C CA . MET A 1 96 ? 14.842 -25.011 19.351 1.00 27.77 94 MET A CA 1
ATOM 724 C C . MET A 1 96 ? 14.807 -23.710 18.528 1.00 28.20 94 MET A C 1
ATOM 725 O O . MET A 1 96 ? 14.041 -23.616 17.570 1.00 27.38 94 MET A O 1
ATOM 730 N N . ALA A 1 97 ? 15.656 -22.732 18.870 1.00 27.68 95 ALA A N 1
ATOM 731 C CA . ALA A 1 97 ? 15.706 -21.514 18.076 1.00 27.89 95 ALA A CA 1
ATOM 732 C C . ALA A 1 97 ? 16.203 -21.767 16.646 1.00 27.80 95 ALA A C 1
ATOM 733 O O . ALA A 1 97 ? 15.668 -21.195 15.699 1.00 28.12 95 ALA A O 1
ATOM 735 N N . LEU A 1 98 ? 17.218 -22.601 16.512 1.00 27.40 96 LEU A N 1
ATOM 736 C CA . LEU A 1 98 ? 17.769 -22.982 15.206 1.00 28.25 96 LEU A CA 1
ATOM 737 C C . LEU A 1 98 ? 16.757 -23.738 14.346 1.00 29.32 96 LEU A C 1
ATOM 738 O O . LEU A 1 98 ? 16.746 -23.584 13.124 1.00 31.35 96 LEU A O 1
ATOM 743 N N . VAL A 1 99 ? 15.891 -24.547 14.957 1.00 28.45 97 VAL A N 1
ATOM 744 C CA . VAL A 1 99 ? 14.826 -25.213 14.170 1.00 27.41 97 VAL A CA 1
ATOM 745 C C . VAL A 1 99 ? 13.946 -24.121 13.608 1.00 27.68 97 VAL A C 1
ATOM 746 O O . VAL A 1 99 ? 13.566 -24.162 12.424 1.00 28.31 97 VAL A O 1
ATOM 750 N N . GLN A 1 100 ? 13.626 -23.119 14.423 1.00 27.27 98 GLN A N 1
ATOM 751 C CA . GLN A 1 100 ? 12.727 -22.069 13.909 1.00 26.58 98 GLN A CA 1
ATOM 752 C C . GLN A 1 100 ? 13.399 -21.199 12.844 1.00 26.31 98 GLN A C 1
ATOM 753 O O . GLN A 1 100 ? 12.780 -20.868 11.852 1.00 25.95 98 GLN A O 1
ATOM 759 N N . LEU A 1 101 ? 14.666 -20.845 13.042 1.00 25.36 99 LEU A N 1
ATOM 760 C CA . LEU A 1 101 ? 15.363 -20.051 12.062 1.00 26.38 99 LEU A CA 1
ATOM 761 C C . LEU A 1 101 ? 15.303 -20.730 10.688 1.00 27.32 99 LEU A C 1
ATOM 762 O O . LEU A 1 101 ? 15.122 -20.064 9.658 1.00 27.62 99 LEU A O 1
ATOM 767 N N . GLU A 1 102 ? 15.507 -22.046 10.665 1.00 28.31 100 GLU A N 1
ATOM 768 C CA . GLU A 1 102 ? 15.538 -22.789 9.409 1.00 28.96 100 GLU A CA 1
ATOM 769 C C . GLU A 1 102 ? 14.120 -22.803 8.779 1.00 30.13 100 GLU A C 1
ATOM 770 O O . GLU A 1 102 ? 13.945 -22.572 7.562 1.00 29.53 100 GLU A O 1
ATOM 776 N N . ARG A 1 103 ? 13.091 -22.996 9.607 1.00 30.95 101 ARG A N 1
ATOM 777 C CA . ARG A 1 103 ? 11.727 -23.001 9.097 1.00 31.26 101 ARG A CA 1
ATOM 778 C C . ARG A 1 103 ? 11.415 -21.691 8.391 1.00 31.33 101 ARG A C 1
ATOM 779 O O . ARG A 1 103 ? 10.632 -21.729 7.457 1.00 29.79 101 ARG A O 1
ATOM 787 N N . VAL A 1 104 ? 11.988 -20.532 8.835 1.00 30.28 102 VAL A N 1
ATOM 788 C CA . VAL A 1 104 ? 11.542 -19.235 8.250 1.00 30.33 102 VAL A CA 1
ATOM 789 C C . VAL A 1 104 ? 12.521 -18.712 7.226 1.00 30.64 102 VAL A C 1
ATOM 790 O O . VAL A 1 104 ? 12.377 -17.592 6.728 1.00 31.33 102 VAL A O 1
ATOM 794 N N . GLY A 1 105 ? 13.515 -19.513 6.916 1.00 30.85 103 GLY A N 1
ATOM 795 C CA . GLY A 1 105 ? 14.480 -19.134 5.916 1.00 31.92 103 GLY A CA 1
ATOM 796 C C . GLY A 1 105 ? 15.639 -18.288 6.420 1.00 33.56 103 GLY A C 1
ATOM 797 O O . GLY A 1 105 ? 16.302 -17.653 5.606 1.00 35.43 103 GLY A O 1
ATOM 798 N N . LEU A 1 106 ? 15.947 -18.281 7.719 1.00 32.46 104 LEU A N 1
ATOM 799 C CA . LEU A 1 106 ? 17.011 -17.380 8.206 1.00 32.00 104 LEU A CA 1
ATOM 800 C C . LEU A 1 106 ? 18.246 -18.149 8.507 1.00 32.20 104 LEU A C 1
ATOM 801 O O . LEU A 1 106 ? 19.217 -17.613 9.065 1.00 34.22 104 LEU A O 1
ATOM 806 N N . LEU A 1 107 ? 18.213 -19.426 8.175 1.00 32.51 105 LEU A N 1
ATOM 807 C CA . LEU A 1 107 ? 19.357 -20.296 8.354 1.00 32.03 105 LEU A CA 1
ATOM 808 C C . LEU A 1 107 ? 19.494 -21.149 7.106 1.00 31.82 105 LEU A C 1
ATOM 809 O O . LEU A 1 107 ? 18.598 -21.917 6.757 1.00 31.53 105 LEU A O 1
ATOM 814 N N . ARG A 1 108 ? 20.627 -21.051 6.437 1.00 31.00 106 ARG A N 1
ATOM 815 C CA . ARG A 1 108 ? 20.844 -21.828 5.224 1.00 29.93 106 ARG A CA 1
ATOM 816 C C . ARG A 1 108 ? 21.316 -23.247 5.585 1.00 30.02 106 ARG A C 1
ATOM 817 O O . ARG A 1 108 ? 20.907 -24.241 4.961 1.00 26.99 106 ARG A O 1
ATOM 825 N N . PHE A 1 109 ? 22.237 -23.334 6.553 1.00 28.69 107 PHE A N 1
ATOM 826 C CA . PHE A 1 109 ? 22.796 -24.614 6.891 1.00 28.27 107 PHE A CA 1
ATOM 827 C C . PHE A 1 109 ? 23.340 -24.594 8.330 1.00 29.05 107 PHE A C 1
ATOM 828 O O . PHE A 1 109 ? 23.621 -23.522 8.912 1.00 29.12 107 PHE A O 1
ATOM 836 N N . LEU A 1 110 ? 23.521 -25.784 8.882 1.00 28.46 108 LEU A N 1
ATOM 837 C CA . LEU A 1 110 ? 23.960 -25.948 10.263 1.00 27.44 108 LEU A CA 1
ATOM 838 C C . LEU A 1 110 ? 25.040 -26.997 10.251 1.00 27.48 108 LEU A C 1
ATOM 839 O O . LEU A 1 110 ? 24.781 -28.131 9.859 1.00 29.01 108 LEU A O 1
ATOM 844 N N . VAL A 1 111 ? 26.224 -26.620 10.696 1.00 28.07 109 VAL A N 1
ATOM 845 C CA . VAL A 1 111 ? 27.340 -27.523 10.855 1.00 29.98 109 VAL A CA 1
ATOM 846 C C . VAL A 1 111 ? 27.595 -27.794 12.364 1.00 31.48 109 VAL A C 1
ATOM 847 O O . VAL A 1 111 ? 27.932 -26.873 13.115 1.00 30.23 109 VAL A O 1
ATOM 851 N N . SER A 1 112 ? 27.483 -29.054 12.813 1.00 31.67 110 SER A N 1
ATOM 852 C CA . SER A 1 112 ? 27.732 -29.301 14.239 1.00 30.49 110 SER A CA 1
ATOM 853 C C . SER A 1 112 ? 28.884 -30.210 14.477 1.00 29.83 110 SER A C 1
ATOM 854 O O . SER A 1 112 ? 29.037 -31.142 13.730 1.00 30.75 110 SER A O 1
ATOM 857 N N . GLN A 1 113 ? 29.623 -29.977 15.584 1.00 29.68 111 GLN A N 1
ATOM 858 C CA . GLN A 1 113 ? 30.691 -30.865 16.077 1.00 28.64 111 GLN A CA 1
ATOM 859 C C . GLN A 1 113 ? 30.167 -31.792 17.157 1.00 28.90 111 GLN A C 1
ATOM 860 O O . GLN A 1 113 ? 30.899 -32.678 17.658 1.00 27.60 111 GLN A O 1
ATOM 866 N N . ASN A 1 114 ? 28.928 -31.573 17.565 1.00 28.32 112 ASN A N 1
ATOM 867 C CA . ASN A 1 114 ? 28.437 -32.303 18.722 1.00 29.41 112 ASN A CA 1
ATOM 868 C C . ASN A 1 114 ? 27.964 -33.700 18.347 1.00 30.05 112 ASN A C 1
ATOM 869 O O . ASN A 1 114 ? 27.305 -33.864 17.297 1.00 32.01 112 ASN A O 1
ATOM 874 N N . VAL A 1 115 ? 28.193 -34.664 19.230 1.00 27.96 113 VAL A N 1
ATOM 875 C CA . VAL A 1 115 ? 27.739 -36.032 19.032 1.00 26.14 113 VAL A CA 1
ATOM 876 C C . VAL A 1 115 ? 26.518 -36.392 19.862 1.00 26.94 113 VAL A C 1
ATOM 877 O O . VAL A 1 115 ? 26.058 -37.519 19.773 1.00 27.19 113 VAL A O 1
ATOM 881 N N . ASP A 1 116 ? 25.963 -35.435 20.626 1.00 25.67 114 ASP A N 1
ATOM 882 C CA . ASP A 1 116 ? 24.890 -35.729 21.554 1.00 27.61 114 ASP A CA 1
ATOM 883 C C . ASP A 1 116 ? 23.549 -36.022 20.860 1.00 27.59 114 ASP A C 1
ATOM 884 O O . ASP A 1 116 ? 22.616 -36.315 21.542 1.00 26.12 114 ASP A O 1
ATOM 889 N N . GLY A 1 117 ? 23.448 -35.898 19.524 1.00 27.52 115 GLY A N 1
ATOM 890 C CA . GLY A 1 117 ? 22.142 -36.279 18.850 1.00 28.22 115 GLY A CA 1
ATOM 891 C C . GLY A 1 117 ? 20.991 -35.301 18.996 1.00 27.91 115 GLY A C 1
ATOM 892 O O . GLY A 1 117 ? 19.904 -35.553 18.498 1.00 29.05 115 GLY A O 1
ATOM 893 N N . LEU A 1 118 ? 21.210 -34.158 19.642 1.00 27.99 116 LEU A N 1
ATOM 894 C CA . LEU A 1 118 ? 20.105 -33.246 19.957 1.00 27.58 116 LEU A CA 1
ATOM 895 C C . LEU A 1 118 ? 19.537 -32.424 18.811 1.00 27.36 116 LEU A C 1
ATOM 896 O O . LEU A 1 118 ? 18.310 -32.145 18.780 1.00 27.28 116 LEU A O 1
ATOM 901 N N . HIS A 1 119 ? 20.388 -31.996 17.894 1.00 27.32 117 HIS A N 1
ATOM 902 C CA . HIS A 1 119 ? 19.879 -31.352 16.687 1.00 27.66 117 HIS A CA 1
ATOM 903 C C . HIS A 1 119 ? 18.903 -32.288 15.978 1.00 28.75 117 HIS A C 1
ATOM 904 O O . HIS A 1 119 ? 17.743 -31.924 15.744 1.00 27.92 117 HIS A O 1
ATOM 911 N N . VAL A 1 120 ? 19.326 -33.521 15.693 1.00 28.91 118 VAL A N 1
ATOM 912 C CA . VAL A 1 120 ? 18.380 -34.439 15.064 1.00 27.47 118 VAL A CA 1
ATOM 913 C C . VAL A 1 120 ? 17.134 -34.622 15.938 1.00 27.78 118 VAL A C 1
ATOM 914 O O . VAL A 1 120 ? 15.970 -34.503 15.469 1.00 26.27 118 VAL A O 1
ATOM 918 N N . ARG A 1 121 ? 17.344 -34.905 17.207 1.00 27.45 119 ARG A N 1
ATOM 919 C CA . ARG A 1 121 ? 16.176 -35.212 18.035 1.00 28.06 119 ARG A CA 1
ATOM 920 C C . ARG A 1 121 ? 15.262 -33.993 18.254 1.00 27.48 119 ARG A C 1
ATOM 921 O O . ARG A 1 121 ? 14.064 -34.135 18.467 1.00 26.90 119 ARG A O 1
ATOM 929 N N . SER A 1 122 ? 15.827 -32.790 18.201 1.00 27.72 120 SER A N 1
ATOM 930 C CA . SER A 1 122 ? 14.994 -31.593 18.280 1.00 27.92 120 SER A CA 1
ATOM 931 C C . SER A 1 122 ? 14.101 -31.419 17.060 1.00 28.63 120 SER A C 1
ATOM 932 O O . SER A 1 122 ? 13.280 -30.523 17.070 1.00 29.81 120 SER A O 1
ATOM 935 N N . GLY A 1 123 ? 14.274 -32.209 16.010 1.00 27.76 121 GLY A N 1
ATOM 936 C CA . GLY A 1 123 ? 13.421 -32.031 14.807 1.00 28.75 121 GLY A CA 1
ATOM 937 C C . GLY A 1 123 ? 14.119 -31.242 13.673 1.00 29.13 121 GLY A C 1
ATOM 938 O O . GLY A 1 123 ? 13.491 -30.925 12.664 1.00 29.22 121 GLY A O 1
ATOM 939 N N . PHE A 1 124 ? 15.404 -30.934 13.834 1.00 27.43 122 PHE A N 1
ATOM 940 C CA . PHE A 1 124 ? 16.156 -30.162 12.833 1.00 28.17 122 PHE A CA 1
ATOM 941 C C . PHE A 1 124 ? 16.351 -31.030 11.598 1.00 29.24 122 PHE A C 1
ATOM 942 O O . PHE A 1 124 ? 16.745 -32.200 11.719 1.00 29.55 122 PHE A O 1
ATOM 950 N N . PRO A 1 125 ? 16.053 -30.495 10.395 1.00 29.80 123 PRO A N 1
ATOM 951 C CA . PRO A 1 125 ? 16.048 -31.424 9.242 1.00 29.44 123 PRO A CA 1
ATOM 952 C C . PRO A 1 125 ? 17.470 -31.848 8.903 1.00 29.09 123 PRO A C 1
ATOM 953 O O . PRO A 1 125 ? 18.352 -30.996 8.786 1.00 26.49 123 PRO A O 1
ATOM 957 N N . ARG A 1 126 ? 17.641 -33.155 8.683 1.00 28.40 124 ARG A N 1
ATOM 958 C CA . ARG A 1 126 ? 18.928 -33.747 8.463 1.00 29.64 124 ARG A CA 1
ATOM 959 C C . ARG A 1 126 ? 19.606 -33.259 7.155 1.00 29.64 124 ARG A C 1
ATOM 960 O O . ARG A 1 126 ? 20.834 -33.212 7.044 1.00 29.64 124 ARG A O 1
ATOM 968 N N . ASP A 1 127 ? 18.810 -32.944 6.161 1.00 29.92 125 ASP A N 1
ATOM 969 C CA . ASP A 1 127 ? 19.406 -32.432 4.943 1.00 30.86 125 ASP A CA 1
ATOM 970 C C . ASP A 1 127 ? 19.934 -30.980 5.034 1.00 31.67 125 ASP A C 1
ATOM 971 O O . ASP A 1 127 ? 20.504 -30.506 4.045 1.00 32.86 125 ASP A O 1
ATOM 976 N N . LYS A 1 128 ? 19.733 -30.281 6.160 1.00 31.03 126 LYS A N 1
ATOM 977 C CA . LYS A 1 128 ? 20.453 -29.017 6.329 1.00 32.51 126 LYS A CA 1
ATOM 978 C C . LYS A 1 128 ? 21.528 -29.090 7.411 1.00 31.47 126 LYS A C 1
ATOM 979 O O . LYS A 1 128 ? 21.967 -28.029 7.933 1.00 32.57 126 LYS A O 1
ATOM 985 N N . LEU A 1 129 ? 21.950 -30.298 7.759 1.00 29.00 127 LEU A N 1
ATOM 986 C CA . LEU A 1 129 ? 22.795 -30.468 8.961 1.00 29.21 127 LEU A CA 1
ATOM 987 C C . LEU A 1 129 ? 23.997 -31.312 8.616 1.00 30.09 127 LEU A C 1
ATOM 988 O O . LEU A 1 129 ? 23.826 -32.362 7.981 1.00 29.79 127 LEU A O 1
ATOM 993 N N . ALA A 1 130 ? 25.193 -30.861 8.993 1.00 29.92 128 ALA A N 1
ATOM 994 C CA . ALA A 1 130 ? 26.388 -31.718 8.880 1.00 30.02 128 ALA A CA 1
ATOM 995 C C . ALA A 1 130 ? 26.827 -32.088 10.304 1.00 30.20 128 ALA A C 1
ATOM 996 O O . ALA A 1 130 ? 27.062 -31.198 11.106 1.00 30.88 128 ALA A O 1
ATOM 998 N N . GLU A 1 131 ? 26.917 -33.385 10.622 1.00 29.61 129 GLU A N 1
ATOM 999 C CA . GLU A 1 131 ? 27.324 -33.831 11.961 1.00 28.46 129 GLU A CA 1
ATOM 1000 C C . GLU A 1 131 ? 28.751 -34.259 11.786 1.00 28.60 129 GLU A C 1
ATOM 1001 O O . GLU A 1 131 ? 29.021 -35.428 11.604 1.00 27.89 129 GLU A O 1
ATOM 1007 N N . LEU A 1 132 ? 29.700 -33.302 11.812 1.00 29.31 130 LEU A N 1
ATOM 1008 C CA . LEU A 1 132 ? 31.055 -33.632 11.323 1.00 28.79 130 LEU A CA 1
ATOM 1009 C C . LEU A 1 132 ? 31.781 -34.611 12.219 1.00 29.41 130 LEU A C 1
ATOM 1010 O O . LEU A 1 132 ? 32.709 -35.267 11.773 1.00 29.05 130 LEU A O 1
ATOM 1015 N N . HIS A 1 133 ? 31.392 -34.691 13.488 1.00 29.32 131 HIS A N 1
ATOM 1016 C CA . HIS A 1 133 ? 32.082 -35.617 14.410 1.00 32.21 131 HIS A CA 1
ATOM 1017 C C . HIS A 1 133 ? 31.330 -36.877 14.751 1.00 32.39 131 HIS A C 1
ATOM 1018 O O . HIS A 1 133 ? 31.825 -37.721 15.571 1.00 33.22 131 HIS A O 1
ATOM 1025 N N . GLY A 1 134 ? 30.131 -36.996 14.198 1.00 34.43 132 GLY A N 1
ATOM 1026 C CA . GLY A 1 134 ? 29.304 -38.202 14.440 1.00 35.86 132 GLY A CA 1
ATOM 1027 C C . GLY A 1 134 ? 28.051 -37.881 15.271 1.00 36.83 132 GLY A C 1
ATOM 1028 O O . GLY A 1 134 ? 27.780 -36.714 15.567 1.00 33.56 132 GLY A O 1
ATOM 1029 N N . ASN A 1 135 ? 27.313 -38.933 15.646 1.00 36.55 133 ASN A N 1
ATOM 1030 C CA . ASN A 1 135 ? 26.015 -38.820 16.358 1.00 38.29 133 ASN A CA 1
ATOM 1031 C C . ASN A 1 135 ? 25.842 -40.127 17.103 1.00 39.08 133 ASN A C 1
ATOM 1032 O O . ASN A 1 135 ? 25.865 -41.205 16.471 1.00 41.38 133 ASN A O 1
ATOM 1037 N N . MET A 1 136 ? 25.774 -40.049 18.430 1.00 40.48 134 MET A N 1
ATOM 1038 C CA . MET A 1 136 ? 25.743 -41.250 19.294 1.00 42.11 134 MET A CA 1
ATOM 1039 C C . MET A 1 136 ? 24.558 -42.218 18.901 1.00 41.11 134 MET A C 1
ATOM 1040 O O . MET A 1 136 ? 24.602 -43.373 19.194 1.00 39.31 134 MET A O 1
ATOM 1045 N N . PHE A 1 137 ? 23.523 -41.680 18.234 1.00 41.51 135 PHE A N 1
ATOM 1046 C CA . PHE A 1 137 ? 22.294 -42.414 17.833 1.00 42.57 135 PHE A CA 1
ATOM 1047 C C . PHE A 1 137 ? 22.376 -42.943 16.407 1.00 41.63 135 PHE A C 1
ATOM 1048 O O . PHE A 1 137 ? 21.427 -43.568 15.925 1.00 41.46 135 PHE A O 1
ATOM 1056 N N . VAL A 1 138 ? 23.461 -42.670 15.687 1.00 40.70 136 VAL A N 1
ATOM 1057 C CA . VAL A 1 138 ? 23.542 -43.115 14.313 1.00 39.88 136 VAL A CA 1
ATOM 1058 C C . VAL A 1 138 ? 24.620 -44.138 14.093 1.00 40.99 136 VAL A C 1
ATOM 1059 O O . VAL A 1 138 ? 25.786 -43.911 14.433 1.00 42.15 136 VAL A O 1
ATOM 1063 N N . GLU A 1 139 ? 24.262 -45.264 13.478 1.00 41.29 137 GLU A N 1
ATOM 1064 C CA . GLU A 1 139 ? 25.226 -46.214 12.979 1.00 42.15 137 GLU A CA 1
ATOM 1065 C C . GLU A 1 139 ? 25.249 -46.323 11.448 1.00 43.26 137 GLU A C 1
ATOM 1066 O O . GLU A 1 139 ? 24.292 -45.902 10.737 1.00 43.56 137 GLU A O 1
ATOM 1072 N N . GLU A 1 140 ? 26.317 -46.919 10.923 1.00 42.38 138 GLU A N 1
ATOM 1073 C CA . GLU A 1 140 ? 26.503 -46.856 9.519 1.00 43.56 138 GLU A CA 1
ATOM 1074 C C . GLU A 1 140 ? 27.155 -48.130 9.011 1.00 44.22 138 GLU A C 1
ATOM 1075 O O . GLU A 1 140 ? 28.065 -48.688 9.658 1.00 44.38 138 GLU A O 1
ATOM 1081 N N . CYS A 1 141 ? 26.707 -48.588 7.836 1.00 45.02 139 CYS A N 1
ATOM 1082 C CA . CYS A 1 141 ? 27.252 -49.802 7.211 1.00 46.50 139 CYS A CA 1
ATOM 1083 C C . CYS A 1 141 ? 28.645 -49.628 6.669 1.00 47.64 139 CYS A C 1
ATOM 1084 O O . CYS A 1 141 ? 28.849 -48.778 5.820 1.00 47.07 139 CYS A O 1
ATOM 1087 N N . ALA A 1 142 ? 29.569 -50.515 7.055 1.00 49.33 140 ALA A N 1
ATOM 1088 C CA . ALA A 1 142 ? 30.946 -50.381 6.645 1.00 52.46 140 ALA A CA 1
ATOM 1089 C C . ALA A 1 142 ? 31.044 -50.670 5.148 1.00 54.85 140 ALA A C 1
ATOM 1090 O O . ALA A 1 142 ? 31.857 -50.061 4.443 1.00 54.87 140 ALA A O 1
ATOM 1092 N N . LYS A 1 143 ? 30.235 -51.620 4.676 1.00 56.74 141 LYS A N 1
ATOM 1093 C CA . LYS A 1 143 ? 30.257 -52.031 3.271 1.00 58.54 141 LYS A CA 1
ATOM 1094 C C . LYS A 1 143 ? 29.713 -50.910 2.363 1.00 57.95 141 LYS A C 1
ATOM 1095 O O . LYS A 1 143 ? 30.413 -50.412 1.468 1.00 57.86 141 LYS A O 1
ATOM 1101 N N . CYS A 1 144 ? 28.482 -50.484 2.641 1.00 56.72 142 CYS A N 1
ATOM 1102 C CA . CYS A 1 144 ? 27.697 -49.714 1.667 1.00 55.62 142 CYS A CA 1
ATOM 1103 C C . CYS A 1 144 ? 27.369 -48.285 2.111 1.00 55.41 142 CYS A C 1
ATOM 1104 O O . CYS A 1 144 ? 26.592 -47.573 1.422 1.00 55.81 142 CYS A O 1
ATOM 1107 N N . LYS A 1 145 ? 27.914 -47.885 3.281 1.00 53.98 143 LYS A N 1
ATOM 1108 C CA . LYS A 1 145 ? 27.684 -46.527 3.863 1.00 52.39 143 LYS A CA 1
ATOM 1109 C C . LYS A 1 145 ? 26.237 -46.133 4.191 1.00 51.25 143 LYS A C 1
ATOM 1110 O O . LYS A 1 145 ? 25.975 -44.967 4.606 1.00 50.81 143 LYS A O 1
ATOM 1116 N N . THR A 1 146 ? 25.275 -47.059 4.062 1.00 49.75 144 THR A N 1
ATOM 1117 C CA . THR A 1 146 ? 23.941 -46.634 4.485 1.00 48.47 144 THR A CA 1
ATOM 1118 C C . THR A 1 146 ? 23.859 -46.483 6.015 1.00 47.46 144 THR A C 1
ATOM 1119 O O . THR A 1 146 ? 24.511 -47.228 6.768 1.00 45.46 144 THR A O 1
ATOM 1123 N N . GLN A 1 147 ? 23.113 -45.470 6.442 1.00 46.99 145 GLN A N 1
ATOM 1124 C CA . GLN A 1 147 ? 23.020 -45.107 7.852 1.00 47.85 145 GLN A CA 1
ATOM 1125 C C . GLN A 1 147 ? 21.679 -45.513 8.462 1.00 48.51 145 GLN A C 1
ATOM 1126 O O . GLN A 1 147 ? 20.693 -45.529 7.749 1.00 50.16 145 GLN A O 1
ATOM 1132 N N . TYR A 1 148 ? 21.629 -45.748 9.772 1.00 47.42 146 TYR A N 1
ATOM 1133 C CA . TYR A 1 148 ? 20.379 -46.021 10.500 1.00 47.42 146 TYR A CA 1
ATOM 1134 C C . TYR A 1 148 ? 20.274 -45.133 11.695 1.00 46.31 146 TYR A C 1
ATOM 1135 O O . TYR A 1 148 ? 21.176 -45.135 12.504 1.00 48.09 146 TYR A O 1
ATOM 1144 N N . VAL A 1 149 ? 19.223 -44.348 11.849 1.00 47.74 147 VAL A N 1
ATOM 1145 C CA . VAL A 1 149 ? 19.091 -43.504 13.042 1.00 48.77 147 VAL A CA 1
ATOM 1146 C C . VAL A 1 149 ? 18.261 -44.288 14.050 1.00 50.62 147 VAL A C 1
ATOM 1147 O O . VAL A 1 149 ? 17.194 -44.815 13.674 1.00 52.36 147 VAL A O 1
ATOM 1151 N N . ARG A 1 150 ? 18.723 -44.365 15.297 1.00 51.12 148 ARG A N 1
ATOM 1152 C CA . ARG A 1 150 ? 18.104 -45.186 16.343 1.00 53.09 148 ARG A CA 1
ATOM 1153 C C . ARG A 1 150 ? 17.604 -44.255 17.418 1.00 54.47 148 ARG A C 1
ATOM 1154 O O . ARG A 1 150 ? 18.020 -43.077 17.458 1.00 54.42 148 ARG A O 1
ATOM 1162 N N . ASP A 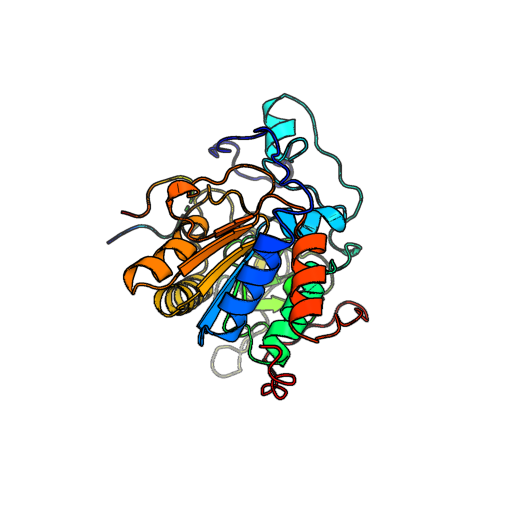1 151 ? 16.729 -44.778 18.292 1.00 55.22 149 ASP A N 1
ATOM 1163 C CA . ASP A 1 151 ? 16.073 -43.984 19.345 1.00 56.44 149 ASP A CA 1
ATOM 1164 C C . ASP A 1 151 ? 16.900 -44.010 20.597 1.00 55.19 149 ASP A C 1
ATOM 1165 O O . ASP A 1 151 ? 16.781 -43.146 21.497 1.00 55.36 149 ASP A O 1
ATOM 1170 N N . THR A 1 152 ? 17.743 -45.016 20.650 1.00 52.96 150 THR A N 1
ATOM 1171 C CA . THR A 1 152 ? 18.631 -45.235 21.769 1.00 53.00 150 THR A CA 1
ATOM 1172 C C . THR A 1 152 ? 20.109 -45.116 21.256 1.00 51.33 150 THR A C 1
ATOM 1173 O O . THR A 1 152 ? 20.384 -45.329 20.056 1.00 50.25 150 THR A O 1
ATOM 1177 N N . VAL A 1 153 ? 21.072 -44.861 22.134 1.00 50.40 151 VAL A N 1
ATOM 1178 C CA . VAL A 1 153 ? 22.480 -44.820 21.662 1.00 49.07 151 VAL A CA 1
ATOM 1179 C C . VAL A 1 153 ? 22.915 -46.172 21.108 1.00 50.46 151 VAL A C 1
ATOM 1180 O O . VAL A 1 153 ? 22.476 -47.234 21.565 1.00 50.90 151 VAL A O 1
ATOM 1184 N N . VAL A 1 154 ? 23.750 -46.114 20.084 1.00 48.91 152 VAL A N 1
ATOM 1185 C CA . VAL A 1 154 ? 24.110 -47.251 19.307 1.00 49.49 152 VAL A CA 1
ATOM 1186 C C . VAL A 1 154 ? 25.028 -48.175 20.074 1.00 49.80 152 VAL A C 1
ATOM 1187 O O . VAL A 1 154 ? 25.046 -49.384 19.784 1.00 51.98 152 VAL A O 1
ATOM 1191 N N . GLY A 1 155 ? 25.806 -47.637 21.016 1.00 48.41 153 GLY A N 1
ATOM 1192 C CA . GLY A 1 155 ? 26.440 -48.447 22.071 1.00 46.50 153 GLY A CA 1
ATOM 1193 C C . GLY A 1 155 ? 27.965 -48.532 22.054 1.00 47.05 153 GLY A C 1
ATOM 1194 O O . GLY A 1 155 ? 28.556 -49.119 22.983 1.00 46.73 153 GLY A O 1
ATOM 1195 N N . THR A 1 156 ? 28.614 -48.020 20.989 1.00 44.87 154 THR A N 1
ATOM 1196 C CA . THR A 1 156 ? 30.093 -47.934 20.935 1.00 43.95 154 THR A CA 1
ATOM 1197 C C . THR A 1 156 ? 30.530 -46.541 20.468 1.00 43.06 154 THR A C 1
ATOM 1198 O O . THR A 1 156 ? 29.706 -45.788 19.927 1.00 42.27 154 THR A O 1
ATOM 1202 N N . MET A 1 157 ? 31.826 -46.240 20.591 1.00 42.11 155 MET A N 1
ATOM 1203 C CA . MET A 1 157 ? 32.447 -45.035 20.000 1.00 41.81 155 MET A CA 1
ATOM 1204 C C . MET A 1 157 ? 33.720 -45.400 19.294 1.00 39.71 155 MET A C 1
ATOM 1205 O O . MET A 1 157 ? 34.315 -46.445 19.584 1.00 38.94 155 MET A O 1
ATOM 1210 N N . GLY A 1 158 ? 34.176 -44.532 18.385 1.00 39.14 156 GLY A N 1
ATOM 1211 C CA . GLY A 1 158 ? 35.438 -44.800 17.678 1.00 37.78 156 GLY A CA 1
ATOM 1212 C C . GLY A 1 158 ? 35.266 -45.680 16.459 1.00 37.66 156 GLY A C 1
ATOM 1213 O O . GLY A 1 158 ? 36.246 -46.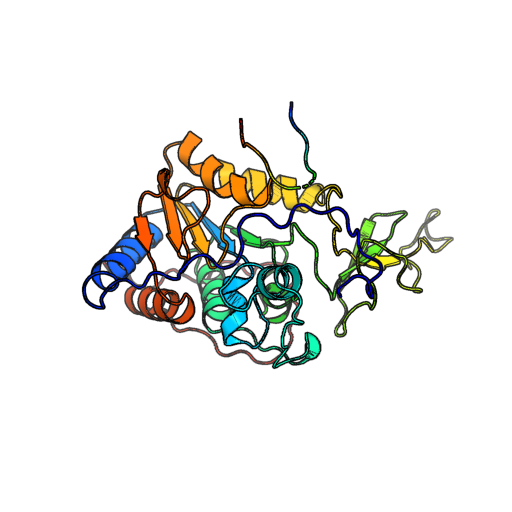307 15.959 1.00 37.31 156 GLY A O 1
ATOM 1214 N N . LEU A 1 159 ? 34.050 -45.664 15.875 1.00 37.68 157 LEU A N 1
ATOM 1215 C CA . LEU A 1 159 ? 33.828 -46.363 14.587 1.00 36.53 157 LEU A CA 1
ATOM 1216 C C . LEU A 1 159 ? 34.000 -47.885 14.774 1.00 36.96 157 LEU A C 1
ATOM 1217 O O . LEU A 1 159 ? 34.528 -48.536 13.904 1.00 36.72 157 LEU A O 1
ATOM 1222 N N . LYS A 1 160 ? 33.506 -48.435 15.890 1.00 38.27 158 LYS A N 1
ATOM 1223 C CA . LYS A 1 160 ? 33.549 -49.880 16.146 1.00 40.94 158 LYS A CA 1
ATOM 1224 C C . LYS A 1 160 ? 32.235 -50.545 15.738 1.00 42.56 158 LYS A C 1
ATOM 1225 O O . LYS A 1 160 ? 31.160 -49.901 15.716 1.00 42.56 158 LYS A O 1
ATOM 1230 N N . ALA A 1 161 ? 32.322 -51.845 15.496 1.00 43.57 159 ALA A N 1
ATOM 1231 C CA . ALA A 1 161 ? 31.158 -52.649 15.095 1.00 45.76 159 ALA A CA 1
ATOM 1232 C C . ALA A 1 161 ? 30.171 -52.564 16.233 1.00 45.60 159 ALA A C 1
ATOM 1233 O O . ALA A 1 161 ? 30.553 -52.741 17.377 1.00 46.63 159 ALA A O 1
ATOM 1235 N N . THR A 1 162 ? 28.920 -52.243 15.943 1.00 46.18 160 THR A N 1
ATOM 1236 C CA . THR A 1 162 ? 27.964 -52.194 17.045 1.00 48.38 160 THR A CA 1
ATOM 1237 C C . THR A 1 162 ? 27.361 -53.575 17.376 1.00 50.26 160 THR A C 1
ATOM 1238 O O . THR A 1 162 ? 26.653 -53.689 18.351 1.00 51.10 160 THR A O 1
ATOM 1242 N N . GLY A 1 163 ? 27.597 -54.588 16.543 1.00 51.98 161 GLY A N 1
ATOM 1243 C CA . GLY A 1 163 ? 26.894 -55.865 16.708 1.00 54.04 161 GLY A CA 1
ATOM 1244 C C . GLY A 1 163 ? 25.691 -56.075 15.772 1.00 54.99 161 GLY A C 1
ATOM 1245 O O . GLY A 1 163 ? 25.335 -57.209 15.519 1.00 55.56 161 GLY A O 1
ATOM 1246 N N . ARG A 1 164 ? 25.048 -55.020 15.257 1.00 55.09 162 ARG A N 1
ATOM 1247 C CA . ARG A 1 164 ? 24.032 -55.222 14.187 1.00 53.69 162 ARG A CA 1
ATOM 1248 C C . ARG A 1 164 ? 24.659 -55.252 12.766 1.00 54.16 162 ARG A C 1
ATOM 1249 O O . ARG A 1 164 ? 25.807 -54.745 12.568 1.00 53.06 162 ARG A O 1
ATOM 1257 N N . LEU A 1 165 ? 23.897 -55.844 11.814 1.00 52.98 163 LEU A N 1
ATOM 1258 C CA . LEU A 1 165 ? 24.270 -55.995 10.403 1.00 53.64 163 LEU A CA 1
ATOM 1259 C C . LEU A 1 165 ? 23.384 -55.220 9.409 1.00 52.37 163 LEU A C 1
ATOM 1260 O O . LEU A 1 165 ? 22.249 -54.891 9.714 1.00 53.36 163 LEU A O 1
ATOM 1265 N N . CYS A 1 166 ? 23.913 -54.894 8.239 1.00 50.67 164 CYS A N 1
ATOM 1266 C CA . CYS A 1 166 ? 23.163 -54.092 7.264 1.00 50.63 164 CYS A CA 1
ATOM 1267 C C . CYS A 1 166 ? 22.137 -54.990 6.523 1.00 51.43 164 CYS A C 1
ATOM 1268 O O . CYS A 1 166 ? 22.451 -56.148 6.162 1.00 51.11 164 CYS A O 1
ATOM 1271 N N . THR A 1 167 ? 20.952 -54.430 6.284 1.00 52.76 165 THR A N 1
ATOM 1272 C CA . THR A 1 167 ? 19.815 -55.096 5.586 1.00 54.47 165 THR A CA 1
ATOM 1273 C C . THR A 1 167 ? 19.463 -54.504 4.194 1.00 55.73 165 THR A C 1
ATOM 1274 O O . THR A 1 167 ? 18.422 -54.818 3.674 1.00 56.88 165 THR A O 1
ATOM 1278 N N . VAL A 1 168 ? 20.273 -53.613 3.614 1.00 56.18 166 VAL A N 1
ATOM 1279 C CA . VAL A 1 168 ? 19.999 -53.148 2.245 1.00 55.49 166 VAL A CA 1
ATOM 1280 C C . VAL A 1 168 ? 20.148 -54.319 1.241 1.00 55.07 166 VAL A C 1
ATOM 1281 O O . VAL A 1 168 ? 21.035 -55.215 1.402 1.00 52.90 166 VAL A O 1
ATOM 1283 N N . ALA A 1 169 ? 19.309 -54.268 0.194 1.00 54.74 167 ALA A N 1
ATOM 1284 C CA . ALA A 1 169 ? 19.243 -55.300 -0.847 1.00 55.46 167 ALA A CA 1
ATOM 1285 C C . ALA A 1 169 ? 20.423 -55.190 -1.804 1.00 55.99 167 ALA A C 1
ATOM 1287 N N . LYS A 1 170 ? 21.090 -56.338 -1.921 1.00 56.88 168 LYS A N 1
ATOM 1288 C CA . LYS A 1 170 ? 22.183 -56.539 -2.883 1.00 60.58 168 LYS A CA 1
ATOM 1289 C C . LYS A 1 170 ? 21.939 -57.729 -3.831 1.00 62.19 168 LYS A C 1
ATOM 1290 O O . LYS A 1 170 ? 20.954 -58.466 -3.673 1.00 62.01 168 LYS A O 1
ATOM 1296 N N . ALA A 1 171 ? 22.901 -57.935 -4.745 1.00 64.19 169 ALA A N 1
ATOM 1297 C CA . ALA A 1 171 ? 22.848 -58.926 -5.844 1.00 65.11 169 ALA A CA 1
ATOM 1298 C C . ALA A 1 171 ? 21.46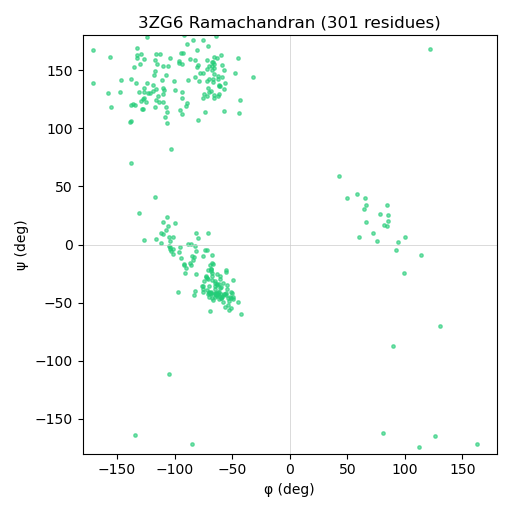6 -58.969 -6.554 1.00 65.89 169 ALA A C 1
ATOM 1299 O O . ALA A 1 171 ? 20.772 -59.997 -6.553 1.00 65.78 169 ALA A O 1
ATOM 1301 N N . ARG A 1 172 ? 21.073 -57.815 -7.092 1.00 66.27 170 ARG A N 1
ATOM 1302 C CA . ARG A 1 172 ? 19.812 -57.644 -7.803 1.00 66.97 170 ARG A CA 1
ATOM 1303 C C . ARG A 1 172 ? 18.615 -58.192 -7.018 1.00 66.87 170 ARG A C 1
ATOM 1304 O O . ARG A 1 172 ? 17.711 -58.797 -7.608 1.00 67.69 170 ARG A O 1
ATOM 1312 N N . GLY A 1 173 ? 18.624 -57.975 -5.703 1.00 65.77 171 GLY A N 1
ATOM 1313 C CA . GLY A 1 173 ? 17.526 -58.338 -4.820 1.00 64.44 171 GLY A CA 1
ATOM 1314 C C . GLY A 1 173 ? 17.672 -59.720 -4.195 1.00 64.21 171 GLY A C 1
ATOM 1315 O O . GLY A 1 173 ? 16.848 -60.120 -3.354 1.00 64.06 171 GLY A O 1
ATOM 1316 N N . LEU A 1 174 ? 18.707 -60.467 -4.589 1.00 62.90 172 LEU A N 1
ATOM 1317 C CA . LEU A 1 174 ? 18.815 -61.820 -4.100 1.00 62.39 172 LEU A CA 1
ATOM 1318 C C . LEU A 1 174 ? 19.412 -61.958 -2.721 1.00 62.67 172 LEU A C 1
ATOM 1319 O O . LEU A 1 174 ? 19.118 -62.936 -2.045 1.00 63.29 172 LEU A O 1
ATOM 1324 N N . ARG A 1 175 ? 20.226 -60.995 -2.291 1.00 62.11 173 ARG A N 1
ATOM 1325 C CA . ARG A 1 175 ? 20.920 -61.094 -1.011 1.00 62.94 173 ARG A CA 1
ATOM 1326 C C . ARG A 1 175 ? 20.865 -59.792 -0.178 1.00 62.37 173 ARG A C 1
ATOM 1327 O O . ARG A 1 175 ? 20.741 -58.720 -0.717 1.00 62.42 173 ARG A O 1
ATOM 1335 N N . ALA A 1 176 ? 20.943 -59.886 1.145 1.00 61.78 174 ALA A N 1
ATOM 1336 C CA . ALA A 1 176 ? 21.092 -58.666 1.945 1.00 60.74 174 ALA A CA 1
ATOM 1337 C C . ALA A 1 176 ? 22.567 -58.211 1.924 1.00 59.46 174 ALA A C 1
ATOM 1338 O O . ALA A 1 176 ? 23.453 -59.059 1.705 1.00 59.46 174 ALA A O 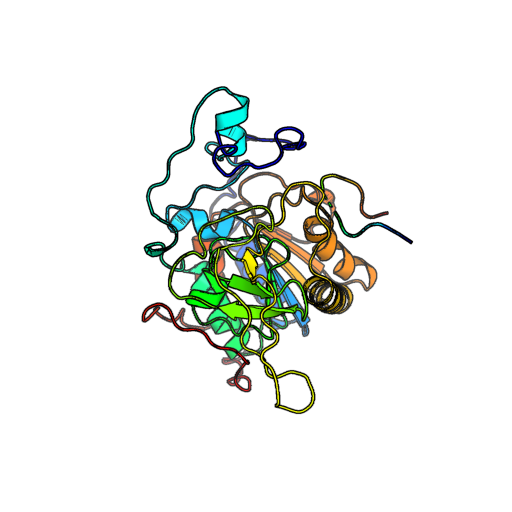1
ATOM 1340 N N . CYS A 1 177 ? 22.831 -56.898 2.128 1.00 56.83 175 CYS A N 1
ATOM 1341 C CA . CYS A 1 177 ? 24.232 -56.399 2.270 1.00 54.93 175 CYS A CA 1
ATOM 1342 C C . CYS A 1 177 ? 24.967 -57.208 3.373 1.00 54.00 175 CYS A C 1
ATOM 1343 O O . CYS A 1 177 ? 25.968 -57.863 3.104 1.00 53.10 175 CYS A O 1
ATOM 1346 N N . ARG A 1 178 ? 24.386 -57.213 4.577 1.00 53.50 176 ARG A N 1
ATOM 1347 C CA . ARG A 1 178 ? 24.953 -57.881 5.750 1.00 53.86 176 ARG A CA 1
ATOM 1348 C C . ARG A 1 178 ? 26.279 -57.223 6.223 1.00 52.50 176 ARG A C 1
ATOM 1349 O O . ARG A 1 178 ? 27.076 -57.860 6.929 1.00 51.59 176 ARG A O 1
ATOM 1351 N N . GLY A 1 179 ? 26.533 -55.973 5.811 1.00 51.25 177 GLY A N 1
ATOM 1352 C CA . GLY A 1 179 ? 27.797 -55.299 6.244 1.00 50.37 177 GLY A CA 1
ATOM 1353 C C . GLY A 1 179 ? 27.752 -55.088 7.768 1.00 49.67 177 GLY A C 1
ATOM 1354 O O . GLY A 1 179 ? 26.656 -55.042 8.352 1.00 46.55 177 GLY A O 1
ATOM 1355 N N . GLU A 1 180 ? 28.901 -54.982 8.448 1.00 50.11 178 GLU A N 1
ATOM 1356 C CA . GLU A 1 180 ? 28.762 -54.648 9.880 1.00 50.25 178 GLU A CA 1
ATOM 1357 C C . GLU A 1 180 ? 28.388 -53.201 10.032 1.00 48.12 178 GLU A C 1
ATOM 1358 O O . GLU A 1 180 ? 28.985 -52.364 9.416 1.00 48.84 178 GLU A O 1
ATOM 1364 N N . LEU A 1 181 ? 27.359 -52.924 10.807 1.00 45.87 179 LEU A N 1
ATOM 1365 C CA . LEU A 1 181 ? 27.081 -51.580 11.209 1.00 45.70 179 LEU A CA 1
ATOM 1366 C C . LEU A 1 181 ? 28.135 -51.070 12.247 1.00 44.26 179 LEU A C 1
ATOM 1367 O O . LEU A 1 181 ? 28.548 -51.795 13.130 1.00 42.16 179 LEU A O 1
ATOM 1372 N N . ARG A 1 182 ? 28.532 -49.797 12.122 1.00 42.55 180 ARG A N 1
ATOM 1373 C CA . ARG A 1 182 ? 29.502 -49.230 13.069 1.00 40.44 180 ARG A CA 1
ATOM 1374 C C . ARG A 1 182 ? 28.986 -47.902 13.598 1.00 39.24 180 ARG A C 1
ATOM 1375 O O . ARG A 1 182 ? 28.250 -47.245 12.889 1.00 39.01 180 ARG A O 1
ATOM 1383 N N . ASP A 1 183 ? 29.427 -47.476 14.786 1.00 37.03 181 ASP A N 1
ATOM 1384 C CA . ASP A 1 183 ? 29.026 -46.188 15.352 1.00 36.07 181 ASP A CA 1
ATOM 1385 C C . ASP A 1 183 ? 29.634 -45.150 14.419 1.00 34.43 181 ASP A C 1
ATOM 1386 O O . ASP A 1 183 ? 30.501 -45.483 13.640 1.00 33.80 181 ASP A O 1
ATOM 1391 N N . THR A 1 184 ? 29.149 -43.923 14.455 1.00 34.49 182 THR A N 1
ATOM 1392 C CA . THR A 1 184 ? 29.737 -42.878 13.661 1.00 34.63 182 THR A CA 1
ATOM 1393 C C . THR A 1 184 ? 30.574 -41.903 14.518 1.00 35.56 182 THR A C 1
ATOM 1394 O O . THR A 1 184 ? 30.900 -40.821 14.018 1.00 32.19 182 THR A O 1
ATOM 1398 N N . ILE A 1 185 ? 30.930 -42.280 15.755 1.00 34.43 183 ILE A N 1
ATOM 1399 C CA . ILE A 1 185 ? 31.755 -41.348 16.622 1.00 35.53 183 ILE A CA 1
ATOM 1400 C C . ILE A 1 185 ? 33.230 -41.408 16.245 1.00 33.40 183 ILE A C 1
ATOM 1401 O O . ILE A 1 185 ? 33.921 -42.436 16.536 1.00 32.59 183 ILE A O 1
ATOM 1406 N N . LEU A 1 186 ? 33.705 -40.339 15.584 1.00 32.57 184 LEU A N 1
ATOM 1407 C CA . LEU A 1 186 ? 35.140 -40.228 15.158 1.00 32.56 184 LEU A CA 1
ATOM 1408 C C . LEU A 1 186 ? 35.960 -40.276 16.425 1.00 34.41 184 LEU A C 1
ATOM 1409 O O . LEU A 1 186 ? 35.579 -39.650 17.451 1.00 33.95 184 LEU A O 1
ATOM 1414 N N . ASP A 1 187 ? 37.041 -41.037 16.389 1.00 34.96 185 ASP A N 1
ATOM 1415 C CA . ASP A 1 187 ? 38.088 -40.834 17.392 1.00 35.31 185 ASP A CA 1
ATOM 1416 C C . ASP A 1 187 ? 39.069 -39.783 16.852 1.00 35.72 185 ASP A C 1
ATOM 1417 O O . ASP A 1 187 ? 38.924 -39.295 15.709 1.00 36.86 185 ASP A O 1
ATOM 1422 N N . TRP A 1 188 ? 39.989 -39.374 17.706 1.00 35.75 186 TRP A N 1
ATOM 1423 C CA . TRP A 1 188 ? 41.143 -38.575 17.344 1.00 36.68 186 TRP A CA 1
ATOM 1424 C C . TRP A 1 188 ? 41.804 -39.058 16.060 1.00 35.93 186 TRP A C 1
ATOM 1425 O O . TRP A 1 188 ? 42.191 -40.198 15.975 1.00 35.02 186 TRP A O 1
ATOM 1436 N N . GLU A 1 189 ? 41.937 -38.160 15.091 1.00 35.41 187 GLU A N 1
ATOM 1437 C CA . GLU A 1 189 ? 42.659 -38.395 13.823 1.00 36.55 187 GLU A CA 1
ATOM 1438 C C . GLU A 1 189 ? 41.971 -39.314 12.840 1.00 37.17 187 GLU A C 1
ATOM 1439 O O . GLU A 1 189 ? 42.570 -39.700 11.826 1.00 36.07 187 GLU A O 1
ATOM 1445 N N . ASP A 1 190 ? 40.705 -39.654 13.115 1.00 36.18 188 ASP A N 1
ATOM 1446 C CA . ASP A 1 190 ? 39.875 -40.227 12.060 1.00 35.85 188 ASP A CA 1
ATOM 1447 C C . ASP A 1 190 ? 39.478 -39.201 11.010 1.00 34.88 188 ASP A C 1
ATOM 1448 O O . ASP A 1 190 ? 39.278 -38.003 11.293 1.00 34.49 188 ASP A O 1
ATOM 1453 N N . SER A 1 191 ? 39.269 -39.674 9.794 1.00 35.18 189 SER A N 1
ATOM 1454 C CA . SER A 1 191 ? 38.722 -38.843 8.678 1.00 36.50 189 SER A CA 1
ATOM 1455 C C . SER A 1 191 ? 37.306 -38.441 8.960 1.00 34.98 189 SER A C 1
ATOM 1456 O O . SER A 1 191 ? 36.527 -39.237 9.449 1.00 34.40 189 SER A O 1
ATOM 1459 N N . LEU A 1 192 ? 36.970 -37.212 8.641 1.00 35.76 190 LEU A N 1
ATOM 1460 C CA . LEU A 1 192 ? 35.628 -36.715 8.759 1.00 36.23 190 LEU A CA 1
ATOM 1461 C C . LEU A 1 192 ? 34.771 -37.411 7.676 1.00 38.47 190 LEU A C 1
ATOM 1462 O O . LEU A 1 192 ? 35.310 -37.804 6.627 1.00 37.80 190 LEU A O 1
ATOM 1467 N N . PRO A 1 193 ? 33.458 -37.535 7.906 1.00 38.98 191 PRO A N 1
ATOM 1468 C CA . PRO A 1 193 ? 32.601 -38.108 6.824 1.00 40.43 191 PRO A CA 1
ATOM 1469 C C . PRO A 1 193 ? 32.576 -37.175 5.627 1.00 41.61 191 PRO A C 1
ATOM 1470 O O . PRO A 1 193 ? 32.257 -35.969 5.730 1.00 40.90 191 PRO A O 1
ATOM 1474 N N . ASP A 1 194 ? 32.911 -37.761 4.496 1.00 43.97 192 ASP A N 1
ATOM 1475 C CA . ASP A 1 194 ? 33.059 -37.082 3.222 1.00 47.33 192 ASP A CA 1
ATOM 1476 C C . ASP A 1 194 ? 31.936 -36.173 2.814 1.00 46.82 192 ASP A C 1
ATOM 1477 O O . ASP A 1 194 ? 32.156 -35.054 2.384 1.00 46.33 192 ASP A O 1
ATOM 1482 N N . ARG A 1 195 ? 30.732 -36.661 2.942 1.00 46.41 193 ARG A N 1
ATOM 1483 C CA . ARG A 1 195 ? 29.599 -35.933 2.413 1.00 47.04 193 ARG A CA 1
ATOM 1484 C C . ARG A 1 195 ? 29.166 -34.844 3.397 1.00 44.47 193 ARG A C 1
ATOM 1485 O O . ARG A 1 195 ? 28.841 -33.747 2.982 1.00 42.93 193 ARG A O 1
ATOM 1493 N N . ASP A 1 196 ? 29.166 -35.125 4.700 1.00 43.79 194 ASP A N 1
ATOM 1494 C CA . ASP A 1 196 ? 28.909 -34.056 5.641 1.00 42.43 194 ASP A CA 1
ATOM 1495 C C . ASP A 1 196 ? 29.945 -32.948 5.471 1.00 41.07 194 ASP A C 1
ATOM 1496 O O . ASP A 1 196 ? 29.573 -31.813 5.419 1.00 41.14 194 ASP A O 1
ATOM 1501 N N . LEU A 1 197 ? 31.232 -33.277 5.342 1.00 39.62 195 LEU A N 1
ATOM 1502 C CA . LEU A 1 197 ? 32.275 -32.229 5.224 1.00 39.70 195 LEU A CA 1
ATOM 1503 C C . LEU A 1 197 ? 32.108 -31.427 3.921 1.00 39.45 195 LEU A C 1
ATOM 1504 O O . LEU A 1 197 ? 32.226 -30.177 3.906 1.00 39.20 195 LEU A O 1
ATOM 1509 N N . ALA A 1 198 ? 31.875 -32.147 2.825 1.00 38.95 196 ALA A N 1
ATOM 1510 C CA . ALA A 1 198 ? 31.678 -31.489 1.503 1.00 39.87 196 ALA A CA 1
ATOM 1511 C C . ALA A 1 198 ? 30.497 -30.538 1.563 1.00 39.17 196 ALA A C 1
ATOM 1512 O O . ALA A 1 198 ? 30.621 -29.398 1.153 1.00 40.56 196 ALA A O 1
ATOM 1514 N N . LEU A 1 199 ? 29.387 -30.937 2.165 1.00 37.86 197 LEU A N 1
ATOM 1515 C CA . LEU A 1 199 ? 28.282 -30.001 2.291 1.00 39.38 197 LEU A CA 1
ATOM 1516 C C . LEU A 1 199 ? 28.555 -28.846 3.249 1.00 39.70 197 LEU A C 1
ATOM 1517 O O . LEU A 1 199 ? 28.180 -27.684 2.946 1.00 40.51 197 LEU A O 1
ATOM 1522 N N . ALA A 1 200 ? 29.183 -29.151 4.404 1.00 37.80 198 ALA A N 1
ATOM 1523 C CA . ALA A 1 200 ? 29.526 -28.083 5.358 1.00 36.99 198 ALA A CA 1
ATOM 1524 C C . ALA A 1 200 ? 30.497 -27.113 4.677 1.00 36.43 198 ALA A C 1
ATOM 1525 O O . ALA A 1 200 ? 30.390 -25.908 4.831 1.00 35.88 198 ALA A O 1
ATOM 1527 N N . ASP A 1 201 ? 31.442 -27.641 3.930 1.00 38.25 199 ASP A N 1
ATOM 1528 C CA . ASP A 1 201 ? 32.430 -26.778 3.259 1.00 40.82 199 ASP A CA 1
ATOM 1529 C C . ASP A 1 201 ? 31.735 -25.900 2.242 1.00 41.71 199 ASP A C 1
ATOM 1530 O O . ASP A 1 201 ? 31.960 -24.677 2.192 1.00 41.30 199 ASP A O 1
ATOM 1535 N N . GLU A 1 202 ? 30.801 -26.490 1.475 1.00 42.40 200 GLU A N 1
ATOM 1536 C CA . GLU A 1 202 ? 30.092 -25.693 0.457 1.00 41.78 200 GLU A CA 1
ATOM 1537 C C . GLU A 1 202 ? 29.262 -24.574 1.082 1.00 41.31 200 GLU A C 1
ATOM 1538 O O . GLU A 1 202 ? 29.313 -23.436 0.611 1.00 39.44 200 GLU A O 1
ATOM 1544 N N . ALA A 1 203 ? 28.535 -24.884 2.160 1.00 40.04 201 ALA A N 1
ATOM 1545 C CA . ALA A 1 203 ? 27.731 -23.869 2.797 1.00 39.77 201 ALA A CA 1
ATOM 1546 C C . ALA A 1 203 ? 28.592 -22.760 3.393 1.00 40.80 201 ALA A C 1
ATOM 1547 O O . ALA A 1 203 ? 28.209 -21.562 3.318 1.00 40.89 201 ALA A O 1
ATOM 1549 N N . SER A 1 204 ? 29.748 -23.140 3.972 1.00 39.58 202 SER A N 1
ATOM 1550 C CA . SER A 1 204 ? 30.635 -22.147 4.641 1.00 39.65 202 SER A CA 1
ATOM 1551 C C . SER A 1 204 ? 31.250 -21.201 3.596 1.00 40.05 202 SER A C 1
ATOM 1552 O O . SER A 1 204 ? 31.335 -19.988 3.814 1.00 38.97 202 SER A O 1
ATOM 1555 N N . ARG A 1 205 ? 31.680 -21.771 2.465 1.00 40.67 203 ARG A N 1
ATOM 1556 C CA . ARG A 1 205 ? 32.326 -20.961 1.426 1.00 43.69 203 ARG A CA 1
ATOM 1557 C C . ARG A 1 205 ? 31.315 -20.013 0.804 1.00 43.76 203 ARG A C 1
ATOM 1558 O O . ARG A 1 205 ? 31.714 -19.034 0.210 1.00 44.41 203 ARG A O 1
ATOM 1566 N N . ASN A 1 206 ? 30.035 -20.350 0.857 1.00 43.70 204 ASN A N 1
ATOM 1567 C CA . ASN A 1 206 ? 29.057 -19.553 0.151 1.00 45.13 204 ASN A CA 1
ATOM 1568 C C . ASN A 1 206 ? 28.279 -18.640 1.078 1.00 44.20 204 ASN A C 1
ATOM 1569 O O . ASN A 1 206 ? 27.521 -17.829 0.619 1.00 42.65 204 ASN A O 1
ATOM 1574 N N . ALA A 1 207 ? 28.503 -18.763 2.388 1.00 43.47 205 ALA A N 1
ATOM 1575 C CA . ALA A 1 207 ? 27.740 -17.964 3.359 1.00 43.81 205 ALA A CA 1
ATOM 1576 C C . ALA A 1 207 ? 28.159 -16.521 3.177 1.00 44.55 205 ALA A C 1
ATOM 1577 O O . ALA A 1 207 ? 29.274 -16.264 2.779 1.00 43.51 205 ALA A O 1
ATOM 1579 N N . ASP A 1 208 ? 27.281 -15.576 3.445 1.00 45.76 206 ASP A N 1
ATOM 1580 C CA . ASP A 1 208 ? 27.827 -14.261 3.730 1.00 48.20 206 ASP A CA 1
ATOM 1581 C C . ASP A 1 208 ? 27.805 -13.922 5.232 1.00 46.68 206 ASP A C 1
ATOM 1582 O O . ASP A 1 208 ? 28.353 -12.892 5.626 1.00 47.05 206 ASP A O 1
ATOM 1587 N N . LEU A 1 209 ? 27.230 -14.810 6.058 1.00 45.28 207 LEU A N 1
ATOM 1588 C CA . LEU A 1 209 ? 27.319 -14.700 7.539 1.00 42.73 207 LEU A CA 1
ATOM 1589 C C . LEU A 1 209 ? 27.571 -16.123 8.122 1.00 42.44 207 LEU A C 1
ATOM 1590 O O . LEU A 1 209 ? 26.743 -17.027 7.902 1.00 41.98 207 LEU A O 1
ATOM 1595 N N . SER A 1 210 ? 28.685 -16.316 8.835 1.00 39.56 208 SER A N 1
ATOM 1596 C CA . SER A 1 210 ? 28.850 -17.510 9.674 1.00 39.21 208 SER A CA 1
ATOM 1597 C C . SER A 1 210 ? 28.810 -17.116 11.140 1.00 39.12 208 SER A C 1
ATOM 1598 O O . SER A 1 210 ? 29.389 -16.114 11.551 1.00 38.78 208 SER A O 1
ATOM 1601 N N . ILE A 1 211 ? 28.067 -17.877 11.937 1.00 37.85 209 ILE A N 1
ATOM 1602 C CA . ILE A 1 211 ? 27.942 -17.562 13.310 1.00 38.24 209 ILE A CA 1
ATOM 1603 C C . ILE A 1 211 ? 28.286 -18.806 14.076 1.00 37.68 209 ILE A C 1
ATOM 1604 O O . ILE A 1 211 ? 27.639 -19.878 13.896 1.00 38.67 209 ILE A O 1
ATOM 1609 N N . THR A 1 212 ? 29.234 -18.694 14.976 1.00 37.71 210 THR A N 1
ATOM 1610 C CA . THR A 1 212 ? 29.589 -19.879 15.813 1.00 36.23 210 THR A CA 1
ATOM 1611 C C . THR A 1 212 ? 28.959 -19.777 17.177 1.00 37.24 210 THR A C 1
ATOM 1612 O O . THR A 1 212 ? 28.849 -18.679 17.736 1.00 37.70 210 THR A O 1
ATOM 1616 N N . LEU A 1 213 ? 28.484 -20.908 17.684 1.00 36.28 211 LEU A N 1
ATOM 1617 C CA . LEU A 1 213 ? 27.829 -20.970 18.941 1.00 36.02 211 LEU A CA 1
ATOM 1618 C C . LEU A 1 213 ? 28.437 -22.004 19.834 1.00 35.38 211 LEU A C 1
ATOM 1619 O O . LEU A 1 213 ? 28.383 -23.192 19.515 1.00 37.24 211 LEU A O 1
ATOM 1624 N N . GLY A 1 214 ? 29.020 -21.602 20.975 1.00 34.85 212 GLY A N 1
ATOM 1625 C CA . GLY A 1 214 ? 29.420 -22.693 21.952 1.00 33.71 212 GLY A CA 1
ATOM 1626 C C . GLY A 1 214 ? 30.534 -23.639 21.462 1.00 32.36 212 GLY A C 1
ATOM 1627 O O . GLY A 1 214 ? 30.499 -24.801 21.770 1.00 32.84 212 GLY A O 1
ATOM 1628 N N . THR A 1 215 ? 31.497 -23.143 20.688 1.00 32.18 213 THR A N 1
ATOM 1629 C CA . THR A 1 215 ? 32.693 -23.915 20.285 1.00 32.30 213 THR A CA 1
ATOM 1630 C C . THR A 1 215 ? 33.940 -23.041 20.477 1.00 32.86 213 THR A C 1
ATOM 1631 O O . THR A 1 215 ? 33.933 -21.830 20.195 1.00 31.88 213 THR A O 1
ATOM 1635 N N . SER A 1 216 ? 35.005 -23.648 20.992 1.00 31.47 214 SER A N 1
ATOM 1636 C CA . SER A 1 216 ? 36.243 -22.871 21.140 1.00 31.40 214 SER A CA 1
ATOM 1637 C C . SER A 1 216 ? 37.088 -22.955 19.852 1.00 31.72 214 SER A C 1
ATOM 1638 O O . SER A 1 216 ? 38.143 -22.344 19.813 1.00 31.59 214 SER A O 1
ATOM 1641 N N . LEU A 1 217 ? 36.614 -23.683 18.815 1.00 30.75 215 LEU A N 1
ATOM 1642 C CA . LEU A 1 217 ? 37.172 -23.658 17.468 1.00 30.02 215 LEU A CA 1
ATOM 1643 C C . LEU A 1 217 ? 38.607 -24.207 17.416 1.00 30.75 215 LEU A C 1
ATOM 1644 O O . LEU A 1 217 ? 39.411 -23.829 16.517 1.00 29.98 215 LEU A O 1
ATOM 1649 N N . GLN A 1 218 ? 38.922 -25.119 18.285 1.00 29.93 216 GLN A N 1
ATOM 1650 C CA . GLN A 1 218 ? 40.324 -25.620 18.344 1.00 30.32 216 GLN A CA 1
ATOM 1651 C C . GLN A 1 218 ? 40.531 -26.876 17.524 1.00 30.71 216 GLN A C 1
ATOM 1652 O O . GLN A 1 218 ? 41.658 -27.417 17.406 1.00 33.28 216 GLN A O 1
ATOM 1658 N N . ILE A 1 219 ? 39.450 -27.474 17.081 1.00 31.74 217 ILE A N 1
ATOM 1659 C CA . ILE A 1 219 ? 39.588 -28.737 16.382 1.00 33.67 217 ILE A CA 1
ATOM 1660 C C . ILE A 1 219 ? 39.245 -28.489 14.928 1.00 33.57 217 ILE A C 1
ATOM 1661 O O . ILE A 1 219 ? 38.172 -27.970 14.633 1.00 35.65 217 ILE A O 1
ATOM 1666 N N . ARG A 1 220 ? 40.117 -28.922 14.054 1.00 32.40 218 ARG A N 1
ATOM 1667 C CA . ARG A 1 220 ? 40.001 -28.729 12.632 1.00 35.58 218 ARG A CA 1
ATOM 1668 C C . ARG A 1 220 ? 39.548 -30.096 12.029 1.00 35.42 218 ARG A C 1
ATOM 1669 O O . ARG A 1 220 ? 39.618 -31.132 12.699 1.00 34.93 218 ARG A O 1
ATOM 1677 N N . PRO A 1 221 ? 38.998 -30.083 10.817 1.00 35.55 219 PRO A N 1
ATOM 1678 C CA . PRO A 1 221 ? 38.753 -28.888 10.018 1.00 35.35 219 PRO A CA 1
ATOM 1679 C C . PRO A 1 221 ? 37.493 -28.166 10.414 1.00 34.43 219 PRO A C 1
ATOM 1680 O O . PRO A 1 221 ? 37.307 -27.052 9.937 1.00 30.80 219 PRO A O 1
ATOM 1684 N N . SER A 1 222 ? 36.686 -28.702 11.330 1.00 33.35 220 SER A N 1
ATOM 1685 C CA . SER A 1 222 ? 35.379 -28.041 11.584 1.00 35.92 220 SER A CA 1
ATOM 1686 C C . SER A 1 222 ? 35.572 -26.637 12.136 1.00 35.42 220 SER A C 1
ATOM 1687 O O . SER A 1 222 ? 34.778 -25.723 11.846 1.00 35.53 220 SER A O 1
ATOM 1690 N N . GLY A 1 223 ? 36.619 -26.449 12.958 1.00 34.94 221 GLY A N 1
ATOM 1691 C CA . GLY A 1 223 ? 36.890 -25.130 13.582 1.00 33.85 221 GLY A CA 1
ATOM 1692 C C . GLY A 1 223 ? 37.389 -24.054 12.602 1.00 35.24 221 GLY A C 1
ATOM 1693 O O . GLY A 1 223 ? 37.254 -22.841 12.872 1.00 36.03 221 GLY A O 1
ATOM 1694 N N . ASN A 1 224 ? 37.940 -24.487 11.474 1.00 33.34 222 ASN A N 1
ATOM 1695 C CA . ASN A 1 224 ? 38.299 -23.613 10.390 1.00 34.35 222 ASN A CA 1
ATOM 1696 C C . ASN A 1 224 ? 37.232 -23.237 9.320 1.00 35.50 222 ASN A C 1
ATOM 1697 O O . ASN A 1 224 ? 37.386 -22.187 8.616 1.00 34.60 222 ASN A O 1
ATOM 1702 N N . LEU A 1 225 ? 36.137 -24.008 9.247 1.00 35.05 223 LEU A N 1
ATOM 1703 C CA . LEU A 1 225 ? 35.024 -23.667 8.338 1.00 34.98 223 LEU A CA 1
ATOM 1704 C C . LEU A 1 225 ? 34.441 -22.278 8.502 1.00 35.82 223 LEU A C 1
ATOM 1705 O O . LEU A 1 225 ? 34.106 -21.654 7.492 1.00 35.76 223 LEU A O 1
ATOM 1710 N N . PRO A 1 226 ? 34.310 -21.763 9.738 1.00 35.46 224 PRO A N 1
ATOM 1711 C CA . PRO A 1 226 ? 33.692 -20.411 9.736 1.00 34.97 224 PRO A CA 1
ATOM 1712 C C . PRO A 1 226 ? 34.566 -19.328 9.084 1.00 38.46 224 PRO A C 1
ATOM 1713 O O . PRO A 1 226 ? 34.039 -18.245 8.728 1.00 38.25 224 PRO A O 1
ATOM 1717 N N . LEU A 1 227 ? 35.866 -19.594 8.917 1.00 38.09 225 LEU A N 1
ATOM 1718 C CA . LEU A 1 227 ? 36.718 -18.635 8.261 1.00 39.05 225 LEU A CA 1
ATOM 1719 C C . LEU A 1 227 ? 36.405 -18.565 6.743 1.00 40.96 225 LEU A C 1
ATOM 1720 O O . LEU A 1 227 ? 36.672 -17.486 6.102 1.00 39.05 225 LEU A O 1
ATOM 1725 N N . ALA A 1 228 ? 35.940 -19.697 6.154 1.00 39.97 226 ALA A N 1
ATOM 1726 C CA . ALA A 1 228 ? 35.717 -19.708 4.697 1.00 41.31 226 ALA A CA 1
ATOM 1727 C C . ALA A 1 228 ? 34.872 -18.485 4.255 1.00 41.37 226 ALA A C 1
ATOM 1728 O O . ALA A 1 228 ? 35.182 -17.819 3.290 1.00 40.81 226 ALA A O 1
ATOM 1730 N N . THR A 1 229 ? 33.853 -18.156 5.007 1.00 42.20 227 THR A N 1
ATOM 1731 C CA . THR A 1 229 ? 33.053 -17.032 4.706 1.00 46.09 227 THR A CA 1
ATOM 1732 C C . THR A 1 229 ? 33.855 -15.720 4.472 1.00 48.07 227 THR A C 1
ATOM 1733 O O . THR A 1 229 ? 33.568 -14.909 3.574 1.00 49.12 227 THR A O 1
ATOM 1737 N N . LYS A 1 230 ? 34.864 -15.496 5.281 1.00 48.95 228 LYS A N 1
ATOM 1738 C CA . LYS A 1 230 ? 35.653 -14.288 5.127 1.00 51.04 228 LYS A CA 1
ATOM 1739 C C . LYS A 1 230 ? 36.379 -14.221 3.758 1.00 52.53 228 LYS A C 1
ATOM 1740 O O . LYS A 1 230 ? 36.653 -13.137 3.271 1.00 52.00 228 LYS A O 1
ATOM 1746 N N . ARG A 1 231 ? 36.656 -15.368 3.124 1.00 54.00 229 ARG A N 1
ATOM 1747 C CA . ARG A 1 231 ? 37.295 -15.373 1.825 1.00 55.81 229 ARG A CA 1
ATOM 1748 C C . ARG A 1 231 ? 36.509 -14.650 0.730 1.00 57.82 229 ARG A C 1
ATOM 1749 O O . ARG A 1 231 ? 37.117 -14.194 -0.259 1.00 58.57 229 ARG A O 1
ATOM 1757 N N . ARG A 1 232 ? 35.171 -14.578 0.848 1.00 57.96 230 ARG A N 1
ATOM 1758 C CA . ARG A 1 232 ? 34.353 -13.878 -0.177 1.00 57.95 230 ARG A CA 1
ATOM 1759 C C . ARG A 1 232 ? 33.834 -12.558 0.373 1.00 57.18 230 ARG A C 1
ATOM 1760 O O . ARG A 1 232 ? 32.934 -11.917 -0.172 1.00 57.82 230 ARG A O 1
ATOM 1768 N N . GLY A 1 233 ? 34.402 -12.162 1.503 1.00 56.01 231 GLY A N 1
ATOM 1769 C CA . GLY A 1 233 ? 33.991 -10.931 2.140 1.00 52.87 231 GLY A CA 1
ATOM 1770 C C . GLY A 1 233 ? 32.754 -11.057 2.973 1.00 51.15 231 GLY A C 1
ATOM 1771 O O . GLY A 1 233 ? 32.157 -10.037 3.289 1.00 51.66 231 GLY A O 1
ATOM 1772 N N . GLY A 1 234 ? 32.360 -12.277 3.338 1.00 47.68 232 GLY A N 1
ATOM 1773 C CA . GLY A 1 234 ? 31.276 -12.437 4.314 1.00 45.65 232 GLY A CA 1
ATOM 1774 C C . GLY A 1 234 ? 31.718 -12.146 5.746 1.00 44.96 232 GLY A C 1
ATOM 1775 O O . GLY A 1 234 ? 32.868 -11.959 6.007 1.00 44.23 232 GLY A O 1
ATOM 1776 N N . ARG A 1 235 ? 30.804 -12.175 6.692 1.00 44.40 233 ARG A N 1
ATOM 1777 C CA . ARG A 1 235 ? 31.132 -11.762 8.026 1.00 44.92 233 ARG A CA 1
ATOM 1778 C C . ARG A 1 235 ? 31.156 -12.928 9.025 1.00 43.65 233 ARG A C 1
ATOM 1779 O O . ARG A 1 235 ? 30.420 -13.906 8.848 1.00 44.16 233 ARG A O 1
ATOM 1787 N N . LEU A 1 236 ? 31.937 -12.792 10.101 1.00 41.64 234 LEU A N 1
ATOM 1788 C CA . LEU A 1 236 ? 32.003 -13.852 11.134 1.00 39.81 234 LEU A CA 1
ATOM 1789 C C . LEU A 1 236 ? 31.552 -13.390 12.481 1.00 38.55 234 LEU A C 1
ATOM 1790 O O . LEU A 1 236 ? 32.035 -12.381 12.984 1.00 37.68 234 LEU A O 1
ATOM 1795 N N . VAL A 1 237 ? 30.689 -14.153 13.125 1.00 38.45 235 VAL A N 1
ATOM 1796 C CA . VAL A 1 237 ? 30.224 -13.773 14.446 1.00 38.46 235 VAL A CA 1
ATOM 1797 C C . VAL A 1 237 ? 30.562 -14.946 15.317 1.00 39.68 235 VAL A C 1
ATOM 1798 O O . VAL A 1 237 ? 30.283 -16.117 14.940 1.00 39.35 235 VAL A O 1
ATOM 1802 N N . ILE A 1 238 ? 31.202 -14.651 16.456 1.00 37.69 236 ILE A N 1
ATOM 1803 C CA . ILE A 1 238 ? 31.546 -15.690 17.396 1.00 36.33 236 ILE A CA 1
ATOM 1804 C C . ILE A 1 238 ? 30.832 -15.484 18.680 1.00 36.53 236 ILE A C 1
ATOM 1805 O O . ILE A 1 238 ? 30.967 -14.459 19.327 1.00 36.41 236 ILE A O 1
ATOM 1810 N N . VAL A 1 239 ? 30.098 -16.498 19.093 1.00 37.14 237 VAL A N 1
ATOM 1811 C CA . VAL A 1 239 ? 29.452 -16.464 20.385 1.00 36.27 237 VAL A CA 1
ATOM 1812 C C . VAL A 1 239 ? 29.989 -17.538 21.261 1.00 37.07 237 VAL A C 1
ATOM 1813 O O . VAL A 1 239 ? 29.784 -18.717 20.955 1.00 36.41 237 VAL A O 1
ATOM 1817 N N . ASN A 1 240 ? 30.608 -17.132 22.398 1.00 36.58 238 ASN A N 1
ATOM 1818 C CA . ASN A 1 240 ? 31.286 -18.029 23.286 1.00 37.40 238 ASN A CA 1
ATOM 1819 C C . ASN A 1 240 ? 31.701 -17.350 24.612 1.00 37.19 238 ASN A C 1
ATOM 1820 O O . ASN A 1 240 ? 32.187 -16.234 24.587 1.00 36.97 238 ASN A O 1
ATOM 1825 N N . LEU A 1 241 ? 31.549 -18.036 25.725 1.00 37.27 239 LEU A N 1
ATOM 1826 C CA . LEU A 1 241 ? 31.991 -17.517 27.047 1.00 39.41 239 LEU A CA 1
ATOM 1827 C C . LEU A 1 241 ? 33.529 -17.479 27.168 1.00 40.40 239 LEU A C 1
ATOM 1828 O O . LEU A 1 241 ? 34.091 -16.449 27.505 1.00 41.19 239 LEU A O 1
ATOM 1833 N N . GLN A 1 242 ? 34.219 -18.554 26.758 1.00 39.65 240 GLN A N 1
ATOM 1834 C CA . GLN A 1 242 ? 35.666 -18.535 26.690 1.00 37.56 240 GLN A CA 1
ATOM 1835 C C . GLN A 1 242 ? 36.116 -17.902 25.444 1.00 38.68 240 GLN A C 1
ATOM 1836 O O . GLN A 1 242 ? 35.373 -17.894 24.468 1.00 39.67 240 GLN A O 1
ATOM 1842 N N . PRO A 1 243 ? 37.388 -17.419 25.424 1.00 37.56 241 PRO A N 1
ATOM 1843 C CA . PRO A 1 243 ? 38.036 -17.187 24.137 1.00 35.98 241 PRO A CA 1
ATOM 1844 C C . PRO A 1 243 ? 37.865 -18.315 23.111 1.00 34.95 241 PRO A C 1
ATOM 1845 O O . PRO A 1 243 ? 37.640 -19.450 23.488 1.00 35.34 241 PRO A O 1
ATOM 1849 N N . THR A 1 244 ? 38.077 -18.026 21.817 1.00 33.92 242 THR A N 1
ATOM 1850 C CA . THR A 1 244 ? 38.132 -19.130 20.825 1.00 33.09 242 THR A CA 1
ATOM 1851 C C . THR A 1 244 ? 39.407 -18.885 20.077 1.00 33.74 242 THR A C 1
ATOM 1852 O O . THR A 1 244 ? 39.945 -17.783 20.126 1.00 34.04 242 THR A O 1
ATOM 1856 N N . LYS A 1 245 ? 39.864 -19.892 19.360 1.00 34.27 243 LYS A N 1
ATOM 1857 C CA . LYS A 1 245 ? 41.088 -19.821 18.592 1.00 35.81 243 LYS A CA 1
ATOM 1858 C C . LYS A 1 245 ? 41.059 -18.751 17.516 1.00 36.41 243 LYS A C 1
ATOM 1859 O O . LYS A 1 245 ? 42.108 -18.238 17.136 1.00 36.71 243 LYS A O 1
ATOM 1865 N N . HIS A 1 246 ? 39.873 -18.439 16.981 1.00 38.34 244 HIS A N 1
ATOM 1866 C CA . HIS A 1 246 ? 39.823 -17.467 15.883 1.00 38.10 244 HIS A CA 1
ATOM 1867 C C . HIS A 1 246 ? 39.272 -16.146 16.280 1.00 37.88 244 HIS A C 1
ATOM 1868 O O . HIS A 1 246 ? 38.791 -15.424 15.425 1.00 36.29 244 HIS A O 1
ATOM 1875 N N . ASP A 1 247 ? 39.342 -15.797 17.561 1.00 38.72 245 ASP A N 1
ATOM 1876 C CA . ASP A 1 247 ? 38.806 -14.451 17.993 1.00 39.06 245 ASP A CA 1
ATOM 1877 C C . ASP A 1 247 ? 39.294 -13.317 17.166 1.00 38.50 245 ASP A C 1
ATOM 1878 O O . ASP A 1 247 ? 38.618 -12.346 17.029 1.00 38.73 245 ASP A O 1
ATOM 1883 N N . ARG A 1 248 ? 40.493 -13.387 16.621 1.00 39.60 246 ARG A N 1
ATOM 1884 C CA . ARG A 1 248 ? 40.997 -12.183 15.970 1.00 39.42 246 ARG A CA 1
ATOM 1885 C C . ARG A 1 248 ? 40.321 -11.932 14.594 1.00 40.31 246 ARG A C 1
ATOM 1886 O O . ARG A 1 248 ? 40.587 -10.908 13.973 1.00 37.49 246 ARG A O 1
ATOM 1894 N N . HIS A 1 249 ? 39.540 -12.915 14.091 1.00 38.85 247 HIS A N 1
ATOM 1895 C CA . HIS A 1 249 ? 38.914 -12.785 12.788 1.00 39.94 247 HIS A CA 1
ATOM 1896 C C . HIS A 1 249 ? 37.441 -12.411 12.876 1.00 40.27 247 HIS A C 1
ATOM 1897 O O . HIS A 1 249 ? 36.825 -12.204 11.850 1.00 42.07 247 HIS A O 1
ATOM 1904 N N . ALA A 1 250 ? 36.894 -12.410 14.063 1.00 39.54 248 ALA A N 1
ATOM 1905 C CA . ALA A 1 250 ? 35.506 -12.046 14.339 1.00 41.81 248 ALA A CA 1
ATOM 1906 C C . ALA A 1 250 ? 35.155 -10.588 13.945 1.00 43.19 248 ALA A C 1
ATOM 1907 O O . ALA A 1 250 ? 35.944 -9.666 14.166 1.00 44.12 248 ALA A O 1
ATOM 1909 N N . ASP A 1 251 ? 34.000 -10.430 13.315 1.00 43.41 249 ASP A N 1
ATOM 1910 C CA . ASP A 1 251 ? 33.479 -9.116 12.966 1.00 44.52 249 ASP A CA 1
ATOM 1911 C C . ASP A 1 251 ? 32.618 -8.683 14.119 1.00 44.31 249 ASP A C 1
ATOM 1912 O O . ASP A 1 251 ? 32.508 -7.502 14.401 1.00 44.86 249 ASP A O 1
ATOM 1917 N N . LEU A 1 252 ? 32.100 -9.647 14.876 1.00 44.75 250 LEU A N 1
ATOM 1918 C CA . LEU A 1 252 ? 31.343 -9.368 16.075 1.00 44.25 250 LEU A CA 1
ATOM 1919 C C . LEU A 1 252 ? 31.619 -10.547 17.074 1.00 45.89 250 LEU A C 1
ATOM 1920 O O . LEU A 1 252 ? 31.525 -11.724 16.692 1.00 43.75 250 LEU A O 1
ATOM 1925 N N . ARG A 1 253 ? 31.946 -10.231 18.335 1.00 46.27 251 ARG A N 1
ATOM 1926 C CA . ARG A 1 253 ? 32.306 -11.221 19.355 1.00 48.41 251 ARG A CA 1
ATOM 1927 C C . ARG A 1 253 ? 31.292 -10.979 20.412 1.00 46.12 251 ARG A C 1
ATOM 1928 O O . ARG A 1 253 ? 31.180 -9.859 20.886 1.00 47.64 251 ARG A O 1
ATOM 1936 N N . ILE A 1 254 ? 30.643 -12.029 20.872 1.00 44.36 252 ILE A N 1
ATOM 1937 C CA . ILE A 1 254 ? 29.787 -11.885 21.980 1.00 44.12 252 ILE A CA 1
ATOM 1938 C C . ILE A 1 254 ? 30.178 -12.902 23.034 1.00 44.75 252 ILE A C 1
ATOM 1939 O O . ILE A 1 254 ? 30.204 -14.144 22.776 1.00 44.62 252 ILE A O 1
ATOM 1944 N N . HIS A 1 255 ? 30.421 -12.420 24.243 1.00 44.37 253 HIS A N 1
ATOM 1945 C CA . HIS A 1 255 ? 30.679 -13.329 25.363 1.00 44.45 253 HIS A CA 1
ATOM 1946 C C . HIS A 1 255 ? 29.404 -13.278 26.216 1.00 45.50 253 HIS A C 1
ATOM 1947 O O . HIS A 1 255 ? 29.172 -12.272 26.899 1.00 46.88 253 HIS A O 1
ATOM 1954 N N . GLY A 1 256 ? 28.567 -14.321 26.160 1.00 45.56 254 GLY A N 1
ATOM 1955 C CA . GLY A 1 256 ? 27.369 -14.434 26.954 1.00 43.37 254 GLY A CA 1
ATOM 1956 C C . GLY A 1 256 ? 26.885 -15.844 26.743 1.00 45.20 254 GLY A C 1
ATOM 1957 O O . GLY A 1 256 ? 27.427 -16.549 25.834 1.00 45.29 254 GLY A O 1
ATOM 1958 N N . TYR A 1 257 ? 25.935 -16.288 27.573 1.00 43.57 255 TYR A N 1
ATOM 1959 C CA . TYR A 1 257 ? 25.261 -17.596 27.456 1.00 47.09 255 TYR A CA 1
ATOM 1960 C C . TYR A 1 257 ? 24.487 -17.694 26.142 1.00 46.65 255 TYR A C 1
ATOM 1961 O O . TYR A 1 257 ? 23.705 -16.786 25.828 1.00 48.01 255 TYR A O 1
ATOM 1970 N N . VAL A 1 258 ? 24.712 -18.759 25.372 1.00 44.34 256 VAL A N 1
ATOM 1971 C CA . VAL A 1 258 ? 24.033 -18.880 24.118 1.00 43.08 256 VAL A CA 1
ATOM 1972 C C . VAL A 1 258 ? 22.501 -18.821 24.274 1.00 42.49 256 VAL A C 1
ATOM 1973 O O . VAL A 1 258 ? 21.877 -18.230 23.444 1.00 41.34 256 VAL A O 1
ATOM 1977 N N . ASP A 1 259 ? 21.930 -19.486 25.259 1.00 43.74 257 ASP A N 1
ATOM 1978 C CA . ASP A 1 259 ? 20.454 -19.475 25.441 1.00 46.37 257 ASP A CA 1
ATOM 1979 C C . ASP A 1 259 ? 19.977 -18.038 25.556 1.00 48.40 257 ASP A C 1
ATOM 1980 O O . ASP A 1 259 ? 19.024 -17.640 24.910 1.00 49.34 257 ASP A O 1
ATOM 1985 N N . GLU A 1 260 ? 20.725 -17.232 26.290 1.00 50.44 258 GLU A N 1
ATOM 1986 C CA . GLU A 1 260 ? 20.343 -15.850 26.470 1.00 52.57 258 GLU A CA 1
ATOM 1987 C C . GLU A 1 260 ? 20.513 -15.097 25.190 1.00 51.81 258 GLU A C 1
ATOM 1988 O O . GLU A 1 260 ? 19.648 -14.266 24.875 1.00 53.23 258 GLU A O 1
ATOM 1994 N N . VAL A 1 261 ? 21.605 -15.333 24.456 1.00 49.96 259 VAL A N 1
ATOM 1995 C CA . VAL A 1 261 ? 21.820 -14.592 23.203 1.00 48.03 259 VAL A CA 1
ATOM 1996 C C . VAL A 1 261 ? 20.710 -14.933 22.174 1.00 48.64 259 VAL A C 1
ATOM 1997 O O . VAL A 1 261 ? 20.181 -14.034 21.448 1.00 47.55 259 VAL A O 1
ATOM 2001 N N . MET A 1 262 ? 20.363 -16.206 22.094 1.00 48.39 260 MET A N 1
ATOM 2002 C CA . MET A 1 262 ? 19.423 -16.637 21.051 1.00 49.16 260 MET A CA 1
ATOM 2003 C C . MET A 1 262 ? 17.974 -16.222 21.446 1.00 49.56 260 MET A C 1
ATOM 2004 O O . MET A 1 262 ? 17.196 -15.861 20.613 1.00 49.59 260 MET A O 1
ATOM 2009 N N . THR A 1 263 ? 17.640 -16.266 22.729 1.00 51.37 261 THR A N 1
ATOM 2010 C CA . THR A 1 263 ? 16.365 -15.698 23.231 1.00 52.30 261 THR A CA 1
ATOM 2011 C C . THR A 1 263 ? 16.162 -14.262 22.750 1.00 53.81 261 THR A C 1
ATOM 2012 O O . THR A 1 263 ? 15.178 -13.963 22.066 1.00 54.36 261 THR A O 1
ATOM 2016 N N . ARG A 1 264 ? 17.132 -13.405 23.006 1.00 54.10 262 ARG A N 1
ATOM 2017 C CA . ARG A 1 264 ? 17.012 -12.035 22.600 1.00 54.77 262 ARG A CA 1
ATOM 2018 C C . ARG A 1 264 ? 16.965 -11.905 21.120 1.00 54.74 262 ARG A C 1
ATOM 2019 O O . ARG A 1 264 ? 16.195 -11.068 20.605 1.00 54.61 262 ARG A O 1
ATOM 2027 N N . LEU A 1 265 ? 17.828 -12.659 20.414 1.00 53.11 263 LEU A N 1
ATOM 2028 C CA . LEU A 1 265 ? 17.866 -12.533 18.969 1.00 51.99 263 LEU A CA 1
ATOM 2029 C C . LEU A 1 265 ? 16.491 -12.808 18.365 1.00 51.99 263 LEU A C 1
ATOM 2030 O O . LEU A 1 265 ? 16.117 -12.152 17.419 1.00 51.02 263 LEU A O 1
ATOM 2035 N N . MET A 1 266 ? 15.828 -13.835 18.872 1.00 52.24 264 MET A N 1
ATOM 2036 C CA . MET A 1 266 ? 14.567 -14.273 18.346 1.00 55.78 264 MET A CA 1
ATOM 2037 C C . MET A 1 266 ? 13.531 -13.145 18.627 1.00 57.94 264 MET A C 1
ATOM 2038 O O . MET A 1 266 ? 12.838 -12.715 17.713 1.00 59.06 264 MET A O 1
ATOM 2043 N N . LYS A 1 267 ? 13.505 -12.646 19.865 1.00 60.14 265 LYS A N 1
ATOM 2044 C CA . LYS A 1 267 ? 12.750 -11.440 20.249 1.00 62.29 265 LYS A CA 1
ATOM 2045 C C . LYS A 1 267 ? 12.919 -10.289 19.250 1.00 62.53 265 LYS A C 1
ATOM 2046 O O . LYS A 1 267 ? 11.930 -9.756 18.775 1.00 63.96 265 LYS A O 1
ATOM 2052 N N . HIS A 1 268 ? 14.138 -9.937 18.857 1.00 62.37 266 HIS A N 1
ATOM 2053 C CA . HIS A 1 268 ? 14.289 -8.903 17.843 1.00 62.96 266 HIS A CA 1
ATOM 2054 C C . HIS A 1 268 ? 13.814 -9.334 16.487 1.00 63.22 266 HIS A C 1
ATOM 2055 O O . HIS A 1 268 ? 13.572 -8.491 15.612 1.00 63.33 266 HIS A O 1
ATOM 2062 N N . LEU A 1 269 ? 13.735 -10.638 16.275 1.00 62.59 267 LEU A N 1
ATOM 2063 C CA . LEU A 1 269 ? 13.356 -11.105 14.961 1.00 62.97 267 LEU A CA 1
ATOM 2064 C C . LEU A 1 269 ? 11.818 -11.300 14.867 1.00 62.90 267 LEU A C 1
ATOM 2065 O O . LEU A 1 269 ? 11.289 -11.412 13.779 1.00 63.17 267 LEU A O 1
ATOM 2070 N N . GLY A 1 270 ? 11.139 -11.385 16.005 1.00 63.11 268 GLY A N 1
ATOM 2071 C CA . GLY A 1 270 ? 9.682 -11.538 16.037 1.00 63.13 268 GLY A CA 1
ATOM 2072 C C . GLY A 1 270 ? 9.238 -12.976 15.907 1.00 63.66 268 GLY A C 1
ATOM 2073 O O . GLY A 1 270 ? 8.180 -13.268 15.323 1.00 64.74 268 GLY A O 1
ATOM 2074 N N . LEU A 1 271 ? 10.024 -13.900 16.460 1.00 63.00 269 LEU A N 1
ATOM 2075 C CA . LEU A 1 271 ? 9.813 -15.296 16.189 1.00 61.34 269 LEU A CA 1
ATOM 2076 C C . LEU A 1 271 ? 9.709 -15.958 17.514 1.00 61.40 269 LEU A C 1
ATOM 2077 O O . LEU A 1 271 ? 10.478 -15.631 18.412 1.00 61.44 269 LEU A O 1
ATOM 2082 N N . GLU A 1 272 ? 8.729 -16.839 17.676 1.00 61.23 270 GLU A N 1
ATOM 2083 C CA . GLU A 1 272 ? 8.593 -17.571 18.922 1.00 62.15 270 GLU A CA 1
ATOM 2084 C C . GLU A 1 272 ? 9.594 -18.724 18.861 1.00 61.68 270 GLU A C 1
ATOM 2085 O O . GLU A 1 272 ? 9.929 -19.193 17.756 1.00 61.83 270 GLU A O 1
ATOM 2089 N N . ILE A 1 273 ? 10.061 -19.176 20.022 1.00 60.10 271 ILE A N 1
ATOM 2090 C CA . ILE A 1 273 ? 10.874 -20.376 20.080 1.00 59.72 271 ILE A CA 1
ATOM 2091 C C . ILE A 1 273 ? 9.995 -21.593 20.365 1.00 59.59 271 ILE A C 1
ATOM 2092 O O . ILE A 1 273 ? 9.491 -21.752 21.492 1.00 59.42 271 ILE A O 1
ATOM 2097 N N . PRO A 1 274 ? 9.863 -22.492 19.377 1.00 59.35 272 PRO A N 1
ATOM 2098 C CA . PRO A 1 274 ? 8.935 -23.630 19.520 1.00 59.15 272 PRO A CA 1
ATOM 2099 C C . PRO A 1 274 ? 9.281 -24.478 20.714 1.00 60.01 272 PRO A C 1
ATOM 2100 O O . PRO A 1 274 ? 10.447 -24.496 21.176 1.00 59.79 272 PRO A O 1
ATOM 2104 N N . ALA A 1 275 ? 8.268 -25.159 21.234 1.00 59.47 273 ALA A N 1
ATOM 2105 C CA . ALA A 1 275 ? 8.447 -26.031 22.366 1.00 59.88 273 ALA A CA 1
ATOM 2106 C C . ALA A 1 275 ? 8.697 -27.389 21.769 1.00 59.31 273 ALA A C 1
ATOM 2107 O O . ALA A 1 275 ? 8.250 -27.667 20.664 1.00 60.52 273 ALA A O 1
ATOM 2109 N N . TRP A 1 276 ? 9.372 -28.245 22.503 1.00 58.88 274 TRP A N 1
ATOM 2110 C CA . TRP A 1 276 ? 9.779 -29.521 21.960 1.00 59.31 274 TRP A CA 1
ATOM 2111 C C . TRP A 1 276 ? 8.823 -30.573 22.431 1.00 61.59 274 TRP A C 1
ATOM 2112 O O . TRP A 1 276 ? 8.576 -30.655 23.644 1.00 61.58 274 TRP A O 1
ATOM 2123 N N . ASP A 1 277 ? 8.373 -31.416 21.494 1.00 64.62 275 ASP A N 1
ATOM 2124 C CA . ASP A 1 277 ? 7.366 -32.469 21.768 1.00 67.64 275 ASP A CA 1
ATOM 2125 C C . ASP A 1 277 ? 7.976 -33.763 22.266 1.00 67.88 275 ASP A C 1
ATOM 2126 O O . ASP A 1 277 ? 7.270 -34.605 22.825 1.00 69.10 275 ASP A O 1
ATOM 2130 N N . GLY A 1 278 ? 9.287 -33.915 22.086 1.00 67.05 276 GLY A N 1
ATOM 2131 C CA . GLY A 1 278 ? 9.908 -35.219 22.251 1.00 65.26 276 GLY A CA 1
ATOM 2132 C C . GLY A 1 278 ? 10.615 -35.639 20.976 1.00 63.83 276 GLY A C 1
ATOM 2133 O O . GLY A 1 278 ? 10.443 -35.008 19.939 1.00 63.58 276 GLY A O 1
ATOM 2134 N N . PRO A 1 279 ? 11.423 -36.701 21.055 1.00 63.33 277 PRO A N 1
ATOM 2135 C CA . PRO A 1 279 ? 12.379 -37.056 19.998 1.00 63.55 277 PRO A CA 1
ATOM 2136 C C . PRO A 1 279 ? 11.691 -37.261 18.656 1.00 64.66 277 PRO A C 1
ATOM 2137 O O . PRO A 1 279 ? 10.895 -38.179 18.529 1.00 65.07 277 PRO A O 1
ATOM 2141 N N . ARG A 1 280 ? 11.979 -36.420 17.663 1.00 65.44 278 ARG A N 1
ATOM 2142 C CA . ARG A 1 280 ? 11.307 -36.512 16.342 1.00 65.29 278 ARG A CA 1
ATOM 2143 C C . ARG A 1 280 ? 12.282 -36.301 15.178 1.00 63.83 278 ARG A C 1
ATOM 2144 O O . ARG A 1 280 ? 12.678 -35.168 14.918 1.00 64.72 278 ARG A O 1
ATOM 2152 N N . VAL A 1 281 ? 12.641 -37.374 14.477 1.00 60.31 279 VAL A N 1
ATOM 2153 C CA . VAL A 1 281 ? 13.504 -37.322 13.296 1.00 56.88 279 VAL A CA 1
ATOM 2154 C C . VAL A 1 281 ? 12.858 -36.767 12.040 1.00 56.06 279 VAL A C 1
ATOM 2155 O O . VAL A 1 281 ? 11.977 -37.428 11.457 1.00 56.70 279 VAL A O 1
ATOM 2159 N N . LEU A 1 282 ? 13.340 -35.608 11.582 1.00 52.36 280 LEU A N 1
ATOM 2160 C CA . LEU A 1 282 ? 12.947 -35.045 10.308 1.00 49.94 280 LEU A CA 1
ATOM 2161 C C . LEU A 1 282 ? 14.099 -35.185 9.263 1.00 49.68 280 LEU A C 1
ATOM 2162 O O . LEU A 1 282 ? 15.184 -34.545 9.400 1.00 47.71 280 LEU A O 1
ATOM 2167 N N . GLU A 1 283 ? 13.848 -35.997 8.229 1.00 47.21 281 GLU A N 1
ATOM 2168 C CA . GLU A 1 283 ? 14.849 -36.263 7.210 1.00 48.18 281 GLU A CA 1
ATOM 2169 C C . GLU A 1 283 ? 15.104 -35.102 6.286 1.00 48.77 281 GLU A C 1
ATOM 2170 O O . GLU A 1 283 ? 16.269 -34.891 5.925 1.00 47.75 281 GLU A O 1
ATOM 2176 N N . ARG A 1 284 ? 14.043 -34.350 5.881 1.00 47.65 282 ARG A N 1
ATOM 2177 C CA . ARG A 1 284 ? 14.207 -33.316 4.896 1.00 47.48 282 ARG A CA 1
ATOM 2178 C C . ARG A 1 284 ? 13.427 -32.089 5.278 1.00 48.96 282 ARG A C 1
ATOM 2179 O O . ARG A 1 284 ? 12.316 -32.212 5.796 1.00 48.22 282 ARG A O 1
ATOM 2187 N N . ALA A 1 285 ? 14.010 -30.913 5.006 1.00 48.58 283 ALA A N 1
ATOM 2188 C CA . ALA A 1 285 ? 13.372 -29.660 5.335 1.00 52.13 283 ALA A CA 1
ATOM 2189 C C . ALA A 1 285 ? 12.013 -29.492 4.586 1.00 54.95 283 ALA A C 1
ATOM 2190 O O . ALA A 1 285 ? 11.927 -29.763 3.396 1.00 55.42 283 ALA A O 1
ATOM 2192 N N . LEU A 1 286 ? 10.995 -29.015 5.274 1.00 58.51 284 LEU A N 1
ATOM 2193 C CA . LEU A 1 286 ? 9.812 -28.413 4.621 1.00 62.65 284 LEU A CA 1
ATOM 2194 C C . LEU A 1 286 ? 10.131 -27.140 3.808 1.00 63.99 284 LEU A C 1
ATOM 2195 O O . LEU A 1 286 ? 11.192 -26.511 3.992 1.00 63.75 284 LEU A O 1
ATOM 2200 N N . PRO A 1 287 ? 9.248 -26.750 2.862 1.00 65.81 285 PRO A N 1
ATOM 2201 C CA . PRO A 1 287 ? 9.611 -25.431 2.261 1.00 66.50 285 PRO A CA 1
ATOM 2202 C C . PRO A 1 287 ? 9.458 -24.306 3.309 1.00 66.02 285 PRO A C 1
ATOM 2203 O O . PRO A 1 287 ? 8.759 -24.482 4.303 1.00 64.60 285 PRO A O 1
ATOM 2207 N N . PRO A 1 288 ? 10.166 -23.192 3.116 1.00 67.32 286 PRO A N 1
ATOM 2208 C CA . PRO A 1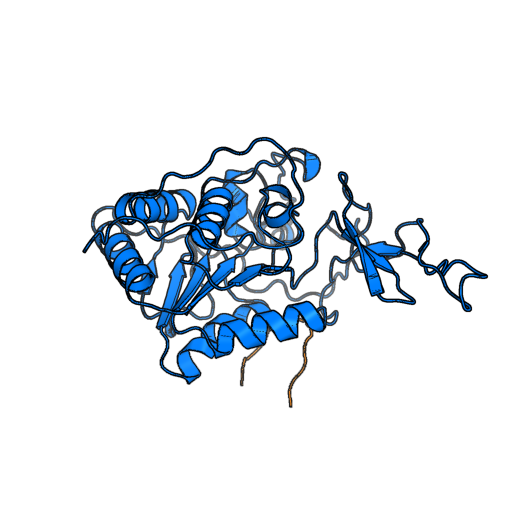 288 ? 10.267 -22.192 4.184 1.00 68.96 286 PRO A CA 1
ATOM 2209 C C . PRO A 1 288 ? 8.948 -21.470 4.462 1.00 70.88 286 PRO A C 1
ATOM 2210 O O . PRO A 1 288 ? 8.302 -21.042 3.517 1.00 71.99 286 PRO A O 1
ATOM 2214 N N . LEU A 1 289 ? 8.557 -21.352 5.728 1.00 72.20 287 LEU A N 1
ATOM 2215 C CA . LEU A 1 289 ? 7.481 -20.458 6.119 1.00 74.53 287 LEU A CA 1
ATOM 2216 C C . LEU A 1 289 ? 7.856 -19.023 5.726 1.00 77.39 287 LEU A C 1
ATOM 2217 O O . LEU A 1 289 ? 9.025 -18.760 5.409 1.00 77.14 287 LEU A O 1
ATOM 2222 N N . PRO A 1 290 ? 6.865 -18.091 5.672 1.00 80.45 288 PRO A N 1
ATOM 2223 C CA . PRO A 1 290 ? 7.326 -16.774 5.218 1.00 82.99 288 PRO A CA 1
ATOM 2224 C C . PRO A 1 290 ? 8.045 -16.020 6.359 1.00 85.40 288 PRO A C 1
ATOM 2225 O O . PRO A 1 290 ? 7.703 -16.190 7.559 1.00 84.68 288 PRO A O 1
ATOM 2229 N N . ARG A 1 291 ? 9.041 -15.220 5.972 1.00 88.01 289 ARG A N 1
ATOM 2230 C CA . ARG A 1 291 ? 9.711 -14.314 6.904 1.00 90.73 289 ARG A CA 1
ATOM 2231 C C . ARG A 1 291 ? 8.688 -13.530 7.732 1.00 91.95 289 ARG A C 1
ATOM 2232 O O . ARG A 1 291 ? 7.583 -13.223 7.249 1.00 92.17 289 ARG A O 1
ATOM 2240 N N . PRO A 1 292 ? 9.048 -13.219 8.989 1.00 93.36 290 PRO A N 1
ATOM 2241 C CA . PRO A 1 292 ? 8.177 -12.404 9.839 1.00 94.54 290 PRO A CA 1
ATOM 2242 C C . PRO A 1 292 ? 8.175 -10.944 9.330 1.00 96.19 290 PRO A C 1
ATOM 2243 O O . PRO A 1 292 ? 8.993 -10.598 8.454 1.00 96.00 290 PRO A O 1
ATOM 2247 N N . PRO A 1 293 ? 7.281 -10.083 9.869 1.00 97.82 291 PRO A N 1
ATOM 2248 C CA . PRO A 1 293 ? 7.310 -8.706 9.370 1.00 98.90 291 PRO A CA 1
ATOM 2249 C C . PRO A 1 293 ? 8.709 -8.096 9.565 1.00 100.06 291 PRO A C 1
ATOM 2250 O O . PRO A 1 293 ? 9.310 -8.269 10.638 1.00 100.32 291 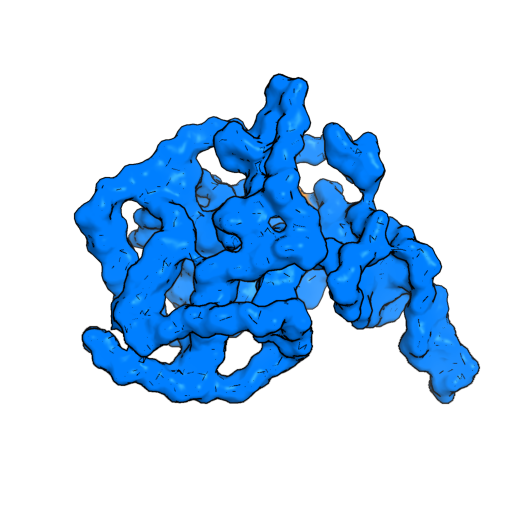PRO A O 1
ATOM 2254 N N . THR A 1 294 ? 9.239 -7.443 8.530 1.00 101.19 292 THR A N 1
ATOM 2255 C CA . THR A 1 294 ? 10.526 -6.744 8.631 1.00 102.46 292 THR A CA 1
ATOM 2256 C C . THR A 1 294 ? 10.607 -5.932 9.945 1.00 103.61 292 THR A C 1
ATOM 2257 O O . THR A 1 294 ? 9.846 -4.970 10.141 1.00 103.45 292 THR A O 1
ATOM 2261 N N . PRO A 1 295 ? 11.509 -6.345 10.865 1.00 104.62 293 PRO A N 1
ATOM 2262 C CA . PRO A 1 295 ? 11.616 -5.676 12.163 1.00 105.29 293 PRO A CA 1
ATOM 2263 C C . PRO A 1 295 ? 12.317 -4.309 12.068 1.00 105.89 293 PRO A C 1
ATOM 2264 O O . PRO A 1 295 ? 11.986 -3.408 12.845 1.00 105.80 293 PRO A O 1
ATOM 2268 N N . LYS A 1 296 ? 13.261 -4.163 11.130 1.00 106.44 294 LYS A N 1
ATOM 2269 C CA . LYS A 1 296 ? 13.930 -2.872 10.856 1.00 107.03 294 LYS A CA 1
ATOM 2270 C C . LYS A 1 296 ? 13.939 -2.513 9.358 1.00 107.18 294 LYS A C 1
ATOM 2271 O O . LYS A 1 296 ? 14.464 -3.260 8.520 1.00 107.37 294 LYS A O 1
ATOM 2277 N N . LYS B 2 1 ? 46.546 -31.066 -1.924 1.00 92.68 4 LYS F N 1
ATOM 2278 C CA . LYS B 2 1 ? 45.895 -29.976 -1.126 1.00 92.57 4 LYS F CA 1
ATOM 2279 C C . LYS B 2 1 ? 46.113 -30.145 0.412 1.00 91.84 4 LYS F C 1
ATOM 2280 O O . LYS B 2 1 ? 47.260 -29.968 0.885 1.00 92.38 4 LYS F O 1
ATOM 2286 N N . GLN B 2 2 ? 45.070 -30.501 1.176 1.00 89.92 5 GLN F N 1
ATOM 2287 C CA . GLN B 2 2 ? 45.195 -30.628 2.646 1.00 87.81 5 GLN F CA 1
ATOM 2288 C C . GLN B 2 2 ? 44.147 -31.527 3.375 1.00 85.31 5 GLN F C 1
ATOM 2289 O O . GLN B 2 2 ? 42.915 -31.404 3.182 1.00 85.18 5 GLN F O 1
ATOM 2295 N N . THR B 2 3 ? 44.692 -32.417 4.217 1.00 81.59 6 THR F N 1
ATOM 2296 C CA . THR B 2 3 ? 43.961 -33.363 5.110 1.00 77.53 6 THR F CA 1
ATOM 2297 C C . THR B 2 3 ? 42.592 -32.987 5.727 1.00 73.20 6 THR F C 1
ATOM 2298 O O . THR B 2 3 ? 42.324 -31.820 6.116 1.00 72.42 6 THR F O 1
ATOM 2302 N N . ALA B 2 4 ? 41.759 -34.032 5.816 1.00 67.06 7 ALA F N 1
ATOM 2303 C CA . ALA B 2 4 ? 40.411 -33.950 6.348 1.00 60.09 7 ALA F CA 1
ATOM 2304 C C . ALA B 2 4 ? 40.284 -34.821 7.614 1.00 55.54 7 ALA F C 1
ATOM 2305 O O . ALA B 2 4 ? 39.281 -35.540 7.763 1.00 50.77 7 ALA F O 1
ATOM 2307 N N . ARG B 2 5 ? 41.314 -34.789 8.483 1.00 49.33 8 ARG F N 1
ATOM 2308 C CA . ARG B 2 5 ? 41.264 -35.590 9.713 1.00 45.65 8 ARG F CA 1
ATOM 2309 C C . ARG B 2 5 ? 40.982 -34.723 10.966 1.00 42.60 8 ARG F C 1
ATOM 2310 O O . ARG B 2 5 ? 41.439 -33.576 11.051 1.00 39.58 8 ARG F O 1
ATOM 2342 N N . SER B 2 7 ? 41.603 -33.078 14.113 1.00 36.66 10 SER F N 1
ATOM 2343 C CA . SER B 2 7 ? 42.793 -32.805 14.907 1.00 38.92 10 SER F CA 1
ATOM 2344 C C . SER B 2 7 ? 42.906 -31.360 15.231 1.00 40.28 10 SER F C 1
ATOM 2345 O O . SER B 2 7 ? 42.024 -30.587 14.983 1.00 38.40 10 SER F O 1
ATOM 2348 N N . THR B 2 8 ? 44.113 -30.981 15.670 1.00 45.76 11 THR F N 1
ATOM 2349 C CA . THR B 2 8 ? 44.491 -29.597 16.028 1.00 47.86 11 THR F CA 1
ATOM 2350 C C . THR B 2 8 ? 45.440 -29.154 14.931 1.00 49.51 11 THR F C 1
ATOM 2351 O O . THR B 2 8 ? 46.270 -29.981 14.487 1.00 50.13 11 THR F O 1
ATOM 2355 N N . GLY B 2 9 ? 45.234 -27.933 14.379 1.00 50.81 12 GLY F N 1
ATOM 2356 C CA . GLY B 2 9 ? 46.159 -27.274 13.411 1.00 51.33 12 GLY F CA 1
ATOM 2357 C C . GLY B 2 9 ? 45.636 -26.090 12.541 1.00 53.26 12 GLY F C 1
ATOM 2358 O O . GLY B 2 9 ? 44.494 -25.594 12.711 1.00 51.29 12 GLY F O 1
ATOM 2359 N N . GLY B 2 10 ? 46.466 -25.658 11.569 1.00 53.84 13 GLY F N 1
ATOM 2360 C CA . GLY B 2 10 ? 46.198 -24.444 10.799 1.00 56.24 13 GLY F CA 1
ATOM 2361 C C . GLY B 2 10 ? 45.204 -24.654 9.670 1.00 58.52 13 GLY F C 1
ATOM 2362 O O . GLY B 2 10 ? 44.899 -25.799 9.301 1.00 57.89 13 GLY F O 1
ATOM 2363 N N . TRP B 2 11 ? 44.720 -23.544 9.113 1.00 60.47 14 TRP F N 1
ATOM 2364 C CA . TRP B 2 11 ? 43.759 -23.556 7.980 1.00 62.91 14 TRP F CA 1
ATOM 2365 C C . TRP B 2 11 ? 44.398 -23.211 6.643 1.00 64.69 14 TRP F C 1
ATOM 2366 O O . TRP B 2 11 ? 43.696 -23.166 5.627 1.00 65.38 14 TRP F O 1
ATOM 2377 N N . TRP B 2 12 ? 45.698 -22.900 6.664 1.00 66.07 15 TRP F N 1
ATOM 2378 C CA . TRP B 2 12 ? 46.480 -22.510 5.475 1.00 67.68 15 TRP F CA 1
ATOM 2379 C C . TRP B 2 12 ? 47.148 -23.747 4.809 1.00 68.87 15 TRP F C 1
ATOM 2380 O O . TRP B 2 12 ? 46.869 -24.920 5.193 1.00 70.39 15 TRP F O 1
#

B-factor: mean 43.64, std 16.33, range [6.76, 107.37]

CATH classification: 3.40.50.1220 (+1 more: 2.20.28.200)

Solvent-accessible surface area: 14350 Å² total

Nearest PDB structures (foldseek):
  6xvg-assembly2_B  TM=9.887E-01  e=1.293E-56  Homo sapiens
  3pki-assembly1_A  TM=9.850E-01  e=6.592E-57  Homo sapiens
  8f86-assembly1_K  TM=9.687E-01  e=3.656E-51  Homo sapiens
  8g57-assembly1_K  TM=9.404E-01  e=7.429E-47  Homo sapiens
  8of4-assembly1_L  TM=9.795E-01  e=1.644E-41  Homo sapiens